Protein AF-A0A3E0P6W1-F1 (afdb_monomer_lite)

Sequence (193 aa):
MGEISKCAALRFLVNYVPTLPIALCYRPLDPEFISFVPRNMKVAPAPDAEDALLLTFPPAGNPVELRVSQDRGFLPLQYTVKSPQGITITDIVVEYKEDAHVGWIPSSWQSTFGLASYLPAQSNQVEVTNYALNEDVPQDDFALEFPAATWVNDGIKGESYVIRNNGSHRVIKPGESSRDFDKLMNDAQAKED

Structure (mmCIF, N/CA/C/O backbone):
data_AF-A0A3E0P6W1-F1
#
_entry.id   AF-A0A3E0P6W1-F1
#
loop_
_atom_site.group_PDB
_atom_site.id
_atom_site.type_symbol
_atom_site.label_atom_id
_atom_site.label_alt_id
_atom_site.label_comp_id
_atom_site.label_asym_id
_atom_site.label_entity_id
_atom_site.label_seq_id
_atom_site.pdbx_PDB_ins_code
_atom_site.Cartn_x
_atom_site.Cartn_y
_atom_site.Cartn_z
_atom_site.occupancy
_atom_site.B_iso_or_equiv
_atom_site.auth_seq_id
_atom_site.auth_comp_id
_atom_site.auth_asym_id
_atom_site.auth_atom_id
_atom_site.pdbx_PDB_model_num
ATOM 1 N N . MET A 1 1 ? 20.170 20.522 -11.519 1.00 37.00 1 MET A N 1
ATOM 2 C CA . MET A 1 1 ? 19.923 19.065 -11.614 1.00 37.00 1 MET A CA 1
ATOM 3 C C . MET A 1 1 ? 19.128 18.597 -10.379 1.00 37.00 1 MET A C 1
ATOM 5 O O . MET A 1 1 ? 19.621 17.786 -9.614 1.00 37.00 1 MET A O 1
ATOM 9 N N . GLY A 1 2 ? 17.935 19.168 -10.126 1.00 37.28 2 GLY A N 1
ATOM 10 C CA . GLY A 1 2 ? 17.253 19.042 -8.818 1.00 37.28 2 GLY A CA 1
ATOM 11 C C . GLY A 1 2 ? 15.719 18.963 -8.825 1.00 37.28 2 GLY A C 1
ATOM 12 O O . GLY A 1 2 ? 15.131 18.800 -7.763 1.00 37.28 2 GLY A O 1
ATOM 13 N N . GLU A 1 3 ? 15.057 19.032 -9.986 1.00 31.70 3 GLU A N 1
ATOM 14 C CA . GLU A 1 3 ? 13.582 18.995 -10.060 1.00 31.70 3 GLU A CA 1
ATOM 15 C C . GLU A 1 3 ? 13.016 17.647 -10.527 1.00 31.70 3 GLU A C 1
ATOM 17 O O . GLU A 1 3 ? 11.930 17.259 -10.107 1.00 31.70 3 GLU A O 1
ATOM 22 N N . ILE A 1 4 ? 13.777 16.865 -11.300 1.00 32.06 4 ILE A N 1
ATOM 23 C CA . ILE A 1 4 ? 13.307 15.581 -11.855 1.00 32.06 4 ILE A CA 1
ATOM 24 C C . ILE A 1 4 ? 13.111 14.515 -10.754 1.00 32.06 4 ILE A C 1
ATOM 26 O O . ILE A 1 4 ? 12.251 13.645 -10.876 1.00 32.06 4 ILE A O 1
ATOM 30 N N . SER A 1 5 ? 13.826 14.628 -9.628 1.00 37.19 5 SER A N 1
ATOM 31 C CA . SER A 1 5 ? 13.748 13.663 -8.517 1.00 37.19 5 SER A CA 1
ATOM 32 C C . SER A 1 5 ? 12.405 13.704 -7.761 1.00 37.19 5 SER A C 1
ATOM 34 O O . SER A 1 5 ? 11.913 12.674 -7.306 1.00 37.19 5 SER A O 1
ATOM 36 N N . LYS A 1 6 ? 11.736 14.868 -7.696 1.00 35.28 6 LYS A N 1
ATOM 37 C CA . LYS A 1 6 ? 10.428 14.994 -7.020 1.00 35.28 6 LYS A CA 1
ATOM 38 C C . LYS A 1 6 ? 9.286 14.347 -7.815 1.00 35.28 6 LYS A C 1
ATOM 40 O O . LYS A 1 6 ? 8.379 13.778 -7.216 1.00 35.28 6 LYS A O 1
ATOM 45 N N . CYS A 1 7 ? 9.358 14.363 -9.150 1.00 30.39 7 CYS A N 1
ATOM 46 C CA . CYS A 1 7 ? 8.369 13.703 -10.010 1.00 30.39 7 CYS A CA 1
ATOM 47 C C . CYS A 1 7 ? 8.442 12.170 -9.945 1.00 30.39 7 CYS A C 1
ATOM 49 O O . CYS A 1 7 ? 7.414 11.509 -10.075 1.00 30.39 7 CYS A O 1
ATOM 51 N N . ALA A 1 8 ? 9.627 11.593 -9.729 1.00 32.22 8 ALA A N 1
ATOM 52 C CA . ALA A 1 8 ? 9.791 10.142 -9.629 1.00 32.22 8 ALA A CA 1
ATOM 53 C C . ALA A 1 8 ? 9.166 9.577 -8.341 1.00 32.22 8 ALA A C 1
ATOM 55 O O . ALA A 1 8 ? 8.444 8.585 -8.399 1.00 32.22 8 ALA A O 1
ATOM 56 N N . ALA A 1 9 ? 9.357 10.254 -7.203 1.00 36.75 9 ALA A N 1
ATOM 57 C CA . ALA A 1 9 ? 8.726 9.872 -5.937 1.00 36.75 9 ALA A CA 1
ATOM 58 C C . ALA A 1 9 ? 7.188 9.971 -5.995 1.00 36.75 9 ALA A C 1
ATOM 60 O O . ALA A 1 9 ? 6.497 9.099 -5.473 1.00 36.75 9 ALA A O 1
ATOM 61 N N . LEU A 1 10 ? 6.647 10.980 -6.695 1.00 33.81 10 LEU A N 1
ATOM 62 C CA . LEU A 1 10 ? 5.203 11.082 -6.935 1.00 33.81 10 LEU A CA 1
ATOM 63 C C . LEU A 1 10 ? 4.676 9.944 -7.826 1.00 33.81 10 LEU A C 1
ATOM 65 O O . LEU A 1 10 ? 3.615 9.401 -7.544 1.00 33.81 10 LEU A O 1
ATOM 69 N N . ARG A 1 11 ? 5.409 9.546 -8.876 1.00 36.28 11 ARG A N 1
ATOM 70 C CA . ARG A 1 11 ? 4.981 8.462 -9.784 1.00 36.28 11 ARG A CA 1
ATOM 71 C C . ARG A 1 11 ? 4.904 7.094 -9.103 1.00 36.28 11 ARG A C 1
ATOM 73 O O . ARG A 1 11 ? 4.007 6.324 -9.426 1.00 36.28 11 ARG A O 1
ATOM 80 N N . PHE A 1 12 ? 5.801 6.804 -8.160 1.00 39.06 12 PHE A N 1
ATOM 81 C CA . PHE A 1 12 ? 5.746 5.560 -7.383 1.00 39.06 12 PHE A CA 1
ATOM 82 C C . PHE A 1 12 ? 4.541 5.509 -6.437 1.00 39.06 12 PHE A C 1
ATOM 84 O O . PHE A 1 12 ? 3.924 4.457 -6.303 1.00 39.06 12 PHE A O 1
ATOM 91 N N . LEU A 1 13 ? 4.166 6.642 -5.837 1.00 41.47 13 LEU A N 1
ATOM 92 C CA . LEU A 1 13 ? 2.979 6.724 -4.986 1.00 41.47 13 LEU A CA 1
ATOM 93 C C . LEU A 1 13 ? 1.689 6.582 -5.806 1.00 41.47 13 LEU A C 1
ATOM 95 O O . LEU A 1 13 ? 0.830 5.790 -5.440 1.00 41.47 13 LEU A O 1
ATOM 99 N N . VAL A 1 14 ? 1.575 7.264 -6.952 1.00 42.75 14 VAL A N 1
ATOM 100 C CA . VAL A 1 14 ? 0.338 7.298 -7.760 1.00 42.75 14 VAL A CA 1
ATOM 101 C C . VAL A 1 14 ? -0.101 5.915 -8.269 1.00 42.75 14 VAL A C 1
ATOM 103 O O . VAL A 1 14 ? -1.300 5.657 -8.330 1.00 42.75 14 VAL A O 1
ATOM 106 N N . ASN A 1 15 ? 0.827 5.000 -8.567 1.00 47.22 15 ASN A N 1
ATOM 107 C CA . ASN A 1 15 ? 0.477 3.681 -9.115 1.00 47.22 15 ASN A CA 1
ATOM 108 C C . ASN A 1 15 ? 0.063 2.635 -8.061 1.00 47.22 15 ASN A C 1
ATOM 110 O O . ASN A 1 15 ? -0.582 1.655 -8.418 1.00 47.22 15 ASN A O 1
ATOM 114 N N . TYR A 1 16 ? 0.391 2.838 -6.780 1.00 55.00 16 TYR A N 1
ATOM 115 C CA . TYR A 1 16 ? 0.002 1.934 -5.682 1.00 55.00 16 TYR A CA 1
ATOM 116 C C . TYR A 1 16 ? -1.190 2.446 -4.863 1.00 55.00 16 TYR A C 1
ATOM 118 O O . TYR A 1 16 ? -1.723 1.728 -4.022 1.00 55.00 16 TYR A O 1
ATOM 126 N N . VAL A 1 17 ? -1.635 3.680 -5.102 1.00 56.50 17 VAL A N 1
ATOM 127 C CA . VAL A 1 17 ? -2.665 4.362 -4.302 1.00 56.50 17 VAL A CA 1
ATOM 128 C C . VAL A 1 17 ? -3.986 3.585 -4.153 1.00 56.50 17 VAL A C 1
ATOM 130 O O . VAL A 1 17 ? -4.496 3.547 -3.034 1.00 56.50 17 VAL A O 1
ATOM 133 N N . PRO A 1 18 ? -4.556 2.943 -5.194 1.00 60.25 18 PRO A N 1
ATOM 134 C CA . PRO A 1 18 ? -5.820 2.220 -5.038 1.00 60.25 18 PRO A CA 1
ATOM 135 C C . PRO A 1 18 ? -5.671 0.883 -4.303 1.00 60.25 18 PRO A C 1
ATOM 137 O O . PRO A 1 18 ? -6.623 0.419 -3.681 1.00 60.25 18 PRO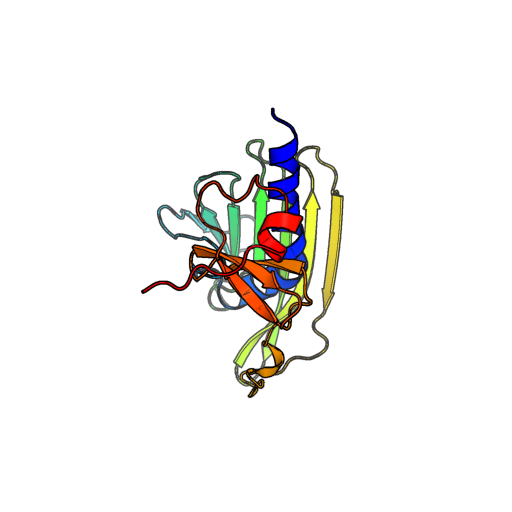 A O 1
ATOM 140 N N . THR A 1 19 ? -4.498 0.249 -4.394 1.00 68.81 19 THR A N 1
ATOM 141 C CA . THR A 1 19 ? -4.260 -1.118 -3.906 1.00 68.81 19 THR A CA 1
ATOM 142 C C . THR A 1 19 ? -3.532 -1.158 -2.568 1.00 68.81 19 THR A C 1
ATOM 144 O O . THR A 1 19 ? -3.598 -2.172 -1.877 1.00 68.81 19 THR A O 1
ATOM 147 N N . LEU A 1 20 ? -2.891 -0.061 -2.153 1.00 72.81 20 LEU A N 1
ATOM 148 C CA . LEU A 1 20 ? -2.223 0.054 -0.857 1.00 72.81 20 LEU A CA 1
ATOM 149 C C . LEU A 1 20 ? -3.144 -0.300 0.327 1.00 72.81 20 LEU A C 1
ATOM 151 O O . LEU A 1 20 ? -2.687 -1.030 1.201 1.00 72.81 20 LEU A O 1
ATOM 155 N N . PRO A 1 21 ? -4.427 0.110 0.368 1.00 71.94 21 PRO A N 1
ATOM 156 C CA . PRO A 1 21 ? -5.347 -0.316 1.424 1.00 71.94 21 PRO A CA 1
ATOM 157 C C . PRO A 1 21 ? -5.524 -1.837 1.470 1.00 71.94 21 PRO A C 1
ATOM 159 O O . PRO A 1 21 ? -5.490 -2.419 2.548 1.00 71.94 21 PRO A O 1
ATOM 162 N N . ILE A 1 22 ? -5.604 -2.502 0.313 1.00 75.25 22 ILE A N 1
ATOM 163 C CA . ILE A 1 22 ? -5.687 -3.968 0.227 1.00 75.25 22 ILE A CA 1
ATOM 164 C C . ILE A 1 22 ? -4.394 -4.602 0.757 1.00 75.25 22 ILE A C 1
ATOM 166 O O . ILE A 1 22 ? -4.443 -5.511 1.583 1.00 75.25 22 ILE A O 1
ATOM 170 N N . ALA A 1 23 ? -3.231 -4.094 0.342 1.00 75.62 23 ALA A N 1
ATOM 171 C CA . ALA A 1 23 ? -1.938 -4.580 0.825 1.00 75.62 23 ALA A CA 1
ATOM 172 C C . ALA A 1 23 ? -1.777 -4.394 2.346 1.00 75.62 23 ALA A C 1
ATOM 174 O O . ALA A 1 23 ? -1.314 -5.305 3.033 1.00 75.62 23 ALA A O 1
ATOM 175 N N . LEU A 1 24 ? -2.220 -3.250 2.880 1.00 73.38 24 LEU A N 1
ATOM 176 C CA . LEU A 1 24 ? -2.243 -2.969 4.315 1.00 73.38 24 LEU A CA 1
ATOM 177 C C . LEU A 1 24 ? -3.137 -3.956 5.071 1.00 73.38 24 LEU A C 1
ATOM 179 O O . LEU A 1 24 ? -2.743 -4.400 6.138 1.00 73.38 24 LEU A O 1
ATOM 183 N N . CYS A 1 25 ? -4.297 -4.338 4.532 1.00 70.75 25 CYS A N 1
ATOM 184 C CA . CYS A 1 25 ? -5.216 -5.255 5.217 1.00 70.75 25 CYS A CA 1
ATOM 185 C C . CYS A 1 25 ? -4.628 -6.654 5.413 1.00 70.75 25 CYS A C 1
ATOM 187 O O . CYS A 1 25 ? -4.813 -7.258 6.465 1.00 70.75 25 CYS A O 1
ATOM 189 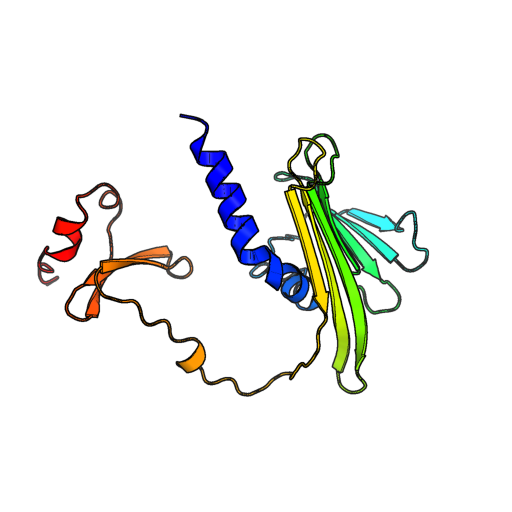N N . TYR A 1 26 ? -3.936 -7.180 4.401 1.00 69.44 26 TYR A N 1
ATOM 190 C CA . TYR A 1 26 ? -3.522 -8.585 4.403 1.00 69.44 26 TYR A CA 1
ATOM 191 C C . TYR A 1 26 ? -2.061 -8.794 4.790 1.00 69.44 26 TYR A C 1
ATOM 193 O O . TYR A 1 26 ? -1.706 -9.860 5.290 1.00 69.44 26 TYR A O 1
ATOM 201 N N . ARG A 1 27 ? -1.191 -7.818 4.515 1.00 66.94 27 ARG A N 1
ATOM 202 C CA . ARG A 1 27 ? 0.265 -7.994 4.582 1.00 66.94 27 ARG A CA 1
ATOM 203 C C . ARG A 1 27 ? 1.008 -6.743 5.078 1.00 66.94 27 ARG A C 1
ATOM 205 O O . ARG A 1 27 ? 2.039 -6.386 4.511 1.00 66.94 27 ARG A O 1
ATOM 212 N N . PRO A 1 28 ? 0.559 -6.078 6.162 1.00 63.44 28 PRO A N 1
ATOM 213 C CA . PRO A 1 28 ? 1.151 -4.812 6.600 1.00 63.44 28 PRO A CA 1
ATOM 214 C C . PRO A 1 28 ? 2.584 -4.954 7.126 1.00 63.44 28 PRO A C 1
ATOM 216 O O . PRO A 1 28 ? 3.257 -3.953 7.310 1.00 63.44 28 PRO A O 1
ATOM 219 N N . LEU A 1 29 ? 3.061 -6.168 7.401 1.00 61.75 29 LEU A N 1
ATOM 220 C CA . LEU A 1 29 ? 4.424 -6.433 7.874 1.00 61.75 29 LEU A CA 1
ATOM 221 C C . LEU A 1 29 ? 5.214 -7.324 6.906 1.00 61.75 29 LEU A C 1
ATOM 223 O O . LEU A 1 29 ? 6.324 -7.745 7.234 1.00 61.75 29 LEU A O 1
ATOM 227 N N . ASP A 1 30 ? 4.641 -7.635 5.739 1.00 62.00 30 ASP A N 1
ATOM 228 C CA . ASP A 1 30 ? 5.338 -8.390 4.705 1.00 62.00 30 ASP A CA 1
ATOM 229 C C . ASP A 1 30 ? 6.342 -7.455 4.009 1.00 62.00 30 ASP A C 1
ATOM 231 O O . ASP A 1 30 ? 5.929 -6.449 3.417 1.00 62.00 30 ASP A O 1
ATOM 235 N N . PRO A 1 31 ? 7.650 -7.759 4.072 1.00 58.44 31 PRO A N 1
ATOM 236 C CA . PRO A 1 31 ? 8.686 -6.907 3.504 1.00 58.44 31 PRO A CA 1
ATOM 237 C C . PRO A 1 31 ? 8.567 -6.714 1.985 1.00 58.44 31 PRO A C 1
ATOM 239 O O . PRO A 1 31 ? 9.145 -5.750 1.478 1.00 58.44 31 PRO A O 1
ATOM 242 N N . GLU A 1 32 ? 7.849 -7.584 1.263 1.00 56.09 32 GLU A N 1
ATOM 243 C CA . GLU A 1 32 ? 7.628 -7.455 -0.185 1.00 56.09 32 GLU A CA 1
ATOM 244 C C . GLU A 1 32 ? 6.534 -6.440 -0.537 1.00 56.09 32 GLU A C 1
ATOM 246 O O . GLU A 1 32 ? 6.617 -5.783 -1.574 1.00 56.09 32 GLU A O 1
ATOM 251 N N . PHE A 1 33 ? 5.519 -6.286 0.318 1.00 54.06 33 PHE A N 1
ATOM 252 C CA . PHE A 1 33 ? 4.355 -5.446 0.024 1.00 54.06 33 PHE A CA 1
ATOM 253 C C . PHE A 1 33 ? 4.504 -4.034 0.578 1.00 54.06 33 PHE A C 1
ATOM 255 O O . PHE A 1 33 ? 4.029 -3.087 -0.050 1.00 54.06 33 PHE A O 1
ATOM 262 N N . ILE A 1 34 ? 5.183 -3.867 1.719 1.00 57.03 34 ILE A N 1
ATOM 263 C CA . ILE A 1 34 ? 5.534 -2.564 2.294 1.00 57.03 34 ILE A CA 1
ATOM 264 C C . ILE A 1 34 ? 6.806 -2.724 3.141 1.00 57.03 34 ILE A C 1
ATOM 266 O O . ILE A 1 34 ? 6.930 -3.650 3.936 1.00 57.03 34 ILE A O 1
ATOM 270 N N . SER A 1 35 ? 7.750 -1.781 3.048 1.00 52.66 35 SER A N 1
ATOM 271 C CA . SER A 1 35 ? 9.007 -1.813 3.813 1.00 52.66 35 SER A CA 1
ATOM 272 C C . SER A 1 35 ? 8.838 -1.464 5.304 1.00 52.66 35 SER A C 1
ATOM 274 O O . SER A 1 35 ? 9.677 -0.756 5.876 1.00 52.66 35 SER A O 1
ATOM 276 N N . PHE A 1 36 ? 7.771 -1.916 5.967 1.00 59.06 36 PHE A N 1
ATOM 277 C CA . PHE A 1 36 ? 7.699 -1.870 7.424 1.00 59.06 36 PHE A CA 1
ATOM 278 C C . PHE A 1 36 ? 8.677 -2.894 7.979 1.00 59.06 36 PHE A C 1
ATOM 280 O O . PHE A 1 36 ? 8.313 -3.973 8.429 1.00 59.06 36 PHE A O 1
ATOM 287 N N . VAL A 1 37 ? 9.963 -2.564 7.931 1.00 57.81 37 VAL A N 1
ATOM 288 C CA . VAL A 1 37 ? 10.968 -3.321 8.651 1.00 57.81 37 VAL A CA 1
ATOM 289 C C . VAL A 1 37 ? 10.733 -2.971 10.119 1.00 57.81 37 VAL A C 1
ATOM 291 O O . VAL A 1 37 ? 10.994 -1.831 10.503 1.00 57.81 37 VAL A O 1
ATOM 294 N N . PRO A 1 38 ? 10.270 -3.902 10.972 1.00 60.41 38 PRO A N 1
ATOM 295 C CA . PRO A 1 38 ? 9.864 -3.602 12.350 1.00 60.41 38 PRO A CA 1
ATOM 296 C C . PRO A 1 38 ? 11.031 -3.171 13.256 1.00 60.41 38 PRO A C 1
ATOM 298 O O . PRO A 1 38 ? 10.863 -2.973 14.460 1.00 60.41 38 PRO A O 1
ATOM 301 N N . ARG A 1 39 ? 12.239 -3.006 12.701 1.00 65.69 39 ARG A N 1
ATOM 302 C CA . ARG A 1 39 ? 13.397 -2.498 13.430 1.00 65.69 39 ARG A CA 1
ATOM 303 C C . ARG A 1 39 ? 13.069 -1.099 13.944 1.00 65.69 39 ARG A C 1
ATOM 305 O O . ARG A 1 39 ? 12.877 -0.171 13.167 1.00 65.69 39 ARG A O 1
ATOM 312 N N . ASN A 1 40 ? 13.071 -0.967 15.269 1.00 76.38 40 ASN A N 1
ATOM 313 C CA . ASN A 1 40 ? 12.848 0.277 16.005 1.00 76.38 40 ASN A CA 1
ATOM 314 C C . ASN A 1 40 ? 11.404 0.821 15.969 1.00 76.38 40 ASN A C 1
ATOM 316 O O . ASN A 1 40 ? 11.200 1.992 16.294 1.00 76.38 40 ASN A O 1
ATOM 320 N N . MET A 1 41 ? 10.409 -0.004 15.622 1.00 87.69 41 MET A N 1
ATOM 321 C CA . MET A 1 41 ? 8.996 0.363 15.766 1.00 87.69 41 MET A CA 1
ATOM 322 C C . MET A 1 41 ? 8.680 0.716 17.227 1.00 87.69 41 MET A C 1
ATOM 324 O O . MET A 1 41 ? 9.032 -0.024 18.148 1.00 87.69 41 MET A O 1
ATOM 328 N N . LYS A 1 42 ? 8.004 1.845 17.438 1.00 91.12 42 LYS A N 1
ATOM 329 C CA . LYS A 1 42 ? 7.450 2.232 18.738 1.00 91.12 42 LYS A CA 1
ATOM 330 C C . LYS A 1 42 ? 5.971 1.893 18.773 1.00 91.12 42 LYS A C 1
ATOM 332 O O . LYS A 1 42 ? 5.274 2.111 17.790 1.00 91.12 42 LYS A O 1
ATOM 337 N N . VAL A 1 43 ? 5.513 1.401 19.916 1.00 92.75 43 VAL A N 1
ATOM 338 C CA . VAL A 1 43 ? 4.110 1.067 20.163 1.00 92.75 43 VAL A CA 1
ATOM 339 C C . VAL A 1 43 ? 3.612 1.939 21.305 1.00 92.75 43 VAL A C 1
ATOM 341 O O . VAL A 1 43 ? 4.276 2.035 22.338 1.00 92.75 43 VAL A O 1
ATOM 344 N N . ALA A 1 44 ? 2.463 2.573 21.119 1.00 95.25 44 ALA A N 1
ATOM 345 C CA . ALA A 1 44 ? 1.771 3.350 22.141 1.00 95.25 44 ALA A CA 1
ATOM 346 C C . ALA A 1 44 ? 0.252 3.137 22.022 1.00 95.25 44 ALA A C 1
ATOM 348 O O . ALA A 1 44 ? -0.210 2.726 20.959 1.00 95.25 44 ALA A O 1
ATOM 349 N N . PRO A 1 45 ? -0.543 3.413 23.068 1.00 96.06 45 PRO A N 1
ATOM 350 C CA . PRO A 1 45 ? -1.992 3.542 22.921 1.00 96.06 45 PRO A CA 1
ATOM 351 C C . PRO A 1 45 ? -2.344 4.621 21.889 1.00 96.06 45 PRO A C 1
ATOM 353 O O . PRO A 1 45 ? -1.661 5.649 21.815 1.00 96.06 45 PRO A O 1
ATOM 356 N N . ALA A 1 46 ? -3.392 4.403 21.095 1.00 93.56 46 ALA A N 1
ATOM 357 C CA . ALA A 1 46 ? -3.918 5.451 20.229 1.00 93.56 46 ALA A CA 1
ATOM 358 C C . ALA A 1 46 ? -4.588 6.545 21.093 1.00 93.56 46 ALA A C 1
ATOM 360 O O . ALA A 1 46 ? -5.333 6.222 22.016 1.00 93.56 46 ALA A O 1
ATOM 361 N N . PRO A 1 47 ? -4.325 7.839 20.842 1.00 87.88 47 PRO A N 1
ATOM 362 C CA . PRO A 1 47 ? -4.795 8.928 21.709 1.00 87.88 47 PRO A CA 1
ATOM 363 C C . PRO A 1 47 ? -6.319 9.143 21.692 1.00 87.88 47 PRO A C 1
ATOM 365 O O . PRO A 1 47 ? -6.849 9.839 22.553 1.00 87.88 47 PRO A O 1
ATOM 368 N N . ASP A 1 48 ? -7.009 8.578 20.710 1.00 88.50 48 ASP A N 1
ATOM 369 C CA . ASP A 1 48 ? -8.411 8.814 20.359 1.00 88.50 48 ASP A CA 1
ATOM 370 C C . ASP A 1 48 ? -9.219 7.513 20.184 1.00 88.50 48 ASP A C 1
ATOM 372 O O . ASP A 1 48 ? -10.355 7.559 19.720 1.00 88.50 48 ASP A O 1
ATOM 376 N N . ALA A 1 49 ? -8.652 6.361 20.556 1.00 86.81 49 ALA A N 1
ATOM 377 C CA . ALA A 1 49 ? -9.324 5.063 20.508 1.00 86.81 49 ALA A CA 1
ATOM 378 C C . ALA A 1 49 ? -8.793 4.144 21.621 1.00 86.81 49 ALA A C 1
ATOM 380 O O . ALA A 1 49 ? -7.617 3.776 21.617 1.00 86.81 49 ALA A O 1
ATOM 381 N N . GLU A 1 50 ? -9.657 3.791 22.581 1.00 84.38 50 GLU A N 1
ATOM 382 C CA . GLU A 1 50 ? -9.292 2.977 23.757 1.00 84.38 50 GLU A CA 1
ATOM 383 C C . GLU A 1 50 ? -8.860 1.550 23.382 1.00 84.38 50 GLU A C 1
ATOM 385 O O . GLU A 1 50 ? -8.041 0.937 24.065 1.00 84.38 50 GLU A O 1
ATOM 390 N N . ASP A 1 51 ? -9.374 1.045 22.269 1.00 90.69 51 ASP A N 1
ATOM 391 C CA . ASP A 1 51 ? -9.198 -0.292 21.714 1.00 90.69 51 ASP A CA 1
ATOM 392 C C . ASP A 1 51 ? -8.183 -0.328 20.559 1.00 90.69 51 ASP A C 1
ATOM 394 O O . ASP A 1 51 ? -8.140 -1.291 19.792 1.00 90.69 51 ASP A O 1
ATOM 398 N N . ALA A 1 52 ? -7.326 0.691 20.427 1.00 94.31 52 ALA A N 1
ATOM 399 C CA . ALA A 1 52 ? -6.330 0.753 19.362 1.00 94.31 52 ALA A CA 1
ATOM 400 C C . ALA A 1 52 ? -4.907 1.067 19.846 1.00 94.31 52 ALA A C 1
ATOM 402 O O . ALA A 1 52 ? -4.663 1.756 20.838 1.00 94.31 52 ALA A O 1
ATOM 403 N N . LEU A 1 53 ? -3.932 0.569 19.087 1.00 94.12 53 LEU A N 1
ATOM 404 C CA . LEU A 1 53 ? -2.519 0.910 19.221 1.00 94.12 53 LEU A CA 1
ATOM 405 C C . LEU A 1 53 ? -2.079 1.801 18.067 1.00 94.12 53 LEU A C 1
ATOM 407 O O . LEU A 1 53 ? -2.499 1.616 16.927 1.00 94.12 53 LEU A O 1
ATOM 411 N N . LEU A 1 54 ? -1.168 2.718 18.364 1.00 94.31 54 LEU A N 1
ATOM 412 C CA . LEU A 1 54 ? -0.407 3.487 17.399 1.00 94.31 54 LEU A CA 1
ATOM 413 C C . LEU A 1 54 ? 0.999 2.898 17.278 1.00 94.31 54 LEU A C 1
ATOM 415 O O . LEU A 1 54 ? 1.770 2.863 18.242 1.00 94.31 54 LEU A O 1
ATOM 419 N N . LEU A 1 55 ? 1.332 2.454 16.074 1.00 91.88 55 LEU A N 1
ATOM 420 C CA . LEU A 1 55 ? 2.655 1.992 15.691 1.00 91.88 55 LEU A CA 1
ATOM 421 C C . LEU A 1 55 ? 3.362 3.131 14.959 1.00 91.88 55 LEU A C 1
ATOM 423 O O . LEU A 1 55 ? 2.891 3.600 13.924 1.00 91.88 55 LEU A O 1
ATOM 427 N N . THR A 1 56 ? 4.490 3.593 15.486 1.00 90.06 56 THR A N 1
ATOM 428 C CA . THR A 1 56 ? 5.300 4.641 14.855 1.00 90.06 56 THR A CA 1
ATOM 429 C C . THR A 1 56 ? 6.610 4.052 14.373 1.00 90.06 56 THR A C 1
ATOM 431 O O . THR A 1 56 ? 7.365 3.457 15.149 1.00 90.06 56 THR A O 1
ATOM 434 N N . PHE A 1 57 ? 6.914 4.269 13.101 1.00 83.81 57 PHE A N 1
ATOM 435 C CA . PHE A 1 57 ? 8.146 3.798 12.487 1.00 83.81 57 PHE A CA 1
ATOM 436 C C . PHE A 1 57 ? 9.151 4.953 12.437 1.00 83.81 57 PHE A C 1
ATOM 438 O O . PHE A 1 57 ? 8.809 6.045 11.970 1.00 83.81 57 PHE A O 1
ATOM 445 N N . PRO A 1 58 ? 10.378 4.769 12.955 1.00 71.69 58 PRO A N 1
ATOM 446 C CA . PRO A 1 58 ? 11.369 5.828 12.946 1.00 71.69 58 PRO A CA 1
ATOM 447 C C . PRO A 1 58 ? 11.728 6.208 11.509 1.00 71.69 58 PRO A C 1
ATOM 449 O O . PRO A 1 58 ? 11.770 5.349 10.625 1.00 71.69 58 PRO A O 1
ATOM 452 N N . PRO A 1 59 ? 11.991 7.496 11.260 1.00 63.50 59 PRO A N 1
ATOM 453 C CA . PRO A 1 59 ? 12.131 7.992 9.907 1.00 63.50 59 PRO A CA 1
ATOM 454 C C . PRO A 1 59 ? 13.429 7.480 9.272 1.00 63.50 59 PRO A C 1
ATOM 456 O O . PRO A 1 59 ? 14.522 7.889 9.655 1.00 63.50 59 PRO A O 1
ATOM 459 N N . ALA A 1 60 ? 13.306 6.642 8.242 1.00 62.53 60 ALA A N 1
ATOM 460 C CA . ALA A 1 60 ? 14.272 6.615 7.137 1.00 62.53 60 ALA A CA 1
ATOM 461 C C . ALA A 1 60 ? 13.967 7.727 6.101 1.00 62.53 60 ALA A C 1
ATOM 463 O O . ALA A 1 60 ? 14.766 7.996 5.209 1.00 62.53 60 ALA A O 1
ATOM 464 N N . GLY A 1 61 ? 12.808 8.384 6.245 1.00 76.88 61 GLY A N 1
ATOM 465 C CA . GLY A 1 61 ? 12.287 9.457 5.405 1.00 76.88 61 GLY A CA 1
ATOM 466 C C . GLY A 1 61 ? 11.135 10.174 6.115 1.00 76.88 61 GLY A C 1
ATOM 467 O O . GLY A 1 61 ? 11.305 10.693 7.215 1.00 76.88 61 GLY A O 1
ATOM 468 N N . ASN A 1 62 ? 9.955 10.192 5.503 1.00 81.44 62 ASN A N 1
ATOM 469 C CA . ASN A 1 62 ? 8.745 10.734 6.122 1.00 81.44 62 ASN A CA 1
ATOM 470 C C . ASN A 1 62 ? 8.298 9.866 7.316 1.00 81.44 62 ASN A C 1
ATOM 472 O O . ASN A 1 62 ? 8.281 8.642 7.170 1.00 81.44 62 ASN A O 1
ATOM 476 N N . PRO A 1 63 ? 7.947 10.449 8.481 1.00 86.62 63 PRO A N 1
ATOM 477 C CA . PRO A 1 63 ? 7.351 9.693 9.578 1.00 86.62 63 PRO A CA 1
ATOM 478 C C . PRO A 1 63 ? 6.099 8.932 9.138 1.00 86.62 63 PRO A C 1
ATOM 480 O O . PRO A 1 63 ? 5.236 9.490 8.457 1.00 86.62 63 PRO A O 1
ATOM 483 N N . VAL A 1 64 ? 6.007 7.672 9.562 1.00 87.75 64 VAL A N 1
ATOM 484 C CA . VAL A 1 64 ? 4.868 6.795 9.282 1.00 87.75 64 VAL A CA 1
ATOM 485 C C . VAL A 1 64 ? 4.236 6.352 10.591 1.00 87.75 64 VAL A C 1
ATOM 487 O O . VAL A 1 64 ? 4.926 5.924 11.523 1.00 87.75 64 VAL A O 1
ATOM 490 N N . GLU A 1 65 ? 2.917 6.441 10.631 1.00 90.88 65 GLU A N 1
ATOM 491 C CA . GLU A 1 65 ? 2.060 6.015 11.724 1.00 90.88 65 GLU A CA 1
ATOM 492 C C . GLU A 1 65 ? 1.055 4.988 11.193 1.00 90.88 65 GLU A C 1
ATOM 494 O O . GLU A 1 65 ? 0.425 5.201 10.157 1.00 90.88 65 GLU A O 1
ATOM 499 N N . LEU A 1 66 ? 0.918 3.866 11.895 1.00 91.31 66 LEU A N 1
ATOM 500 C CA . LEU A 1 66 ? -0.081 2.842 11.615 1.00 91.31 66 LEU A CA 1
ATOM 501 C C . LEU A 1 66 ? -0.911 2.614 12.872 1.00 91.31 66 LEU A C 1
ATOM 503 O O . LEU A 1 66 ? -0.384 2.206 13.905 1.00 91.31 66 LEU A O 1
ATOM 507 N N . ARG A 1 67 ? -2.208 2.878 12.789 1.00 93.12 67 ARG A N 1
ATOM 508 C CA . ARG A 1 67 ? -3.161 2.560 13.846 1.00 93.12 67 ARG A CA 1
ATOM 509 C C . ARG A 1 67 ? -3.712 1.163 13.627 1.00 93.12 67 ARG A C 1
ATOM 511 O O . ARG A 1 67 ? -4.127 0.851 12.514 1.00 93.12 67 ARG A O 1
ATOM 518 N N . VAL A 1 68 ? -3.759 0.354 14.679 1.00 92.81 68 VAL A N 1
ATOM 519 C CA . VAL A 1 68 ? -4.274 -1.021 14.638 1.00 92.81 68 VAL A CA 1
ATOM 520 C C . VAL A 1 68 ? -5.272 -1.283 15.767 1.00 92.81 68 VAL A C 1
ATOM 522 O O . VAL A 1 68 ? -5.077 -0.775 16.867 1.00 92.81 68 VAL A O 1
ATOM 525 N N . SER A 1 69 ? -6.317 -2.077 15.527 1.00 93.25 69 SER A N 1
ATOM 526 C CA . SER A 1 69 ? -7.320 -2.442 16.550 1.00 93.25 69 SER A CA 1
ATOM 527 C C . SER A 1 69 ? -6.846 -3.627 17.398 1.00 93.25 69 SER A C 1
ATOM 529 O O . SER A 1 69 ? -6.460 -4.658 16.863 1.00 93.25 69 SER A O 1
ATOM 531 N N . GLN A 1 70 ? -6.860 -3.509 18.723 1.00 91.12 70 GLN A N 1
ATOM 532 C CA . GLN A 1 70 ? -6.415 -4.573 19.632 1.00 91.12 70 GLN A CA 1
ATOM 533 C C . GLN A 1 70 ? -7.397 -5.746 19.694 1.00 91.12 70 GLN A C 1
ATOM 535 O O . GLN A 1 70 ? -6.985 -6.901 19.776 1.00 91.12 70 GLN A O 1
ATOM 540 N N . ASP A 1 71 ? -8.689 -5.449 19.651 1.00 92.75 71 ASP A N 1
ATOM 541 C CA . ASP A 1 71 ? -9.786 -6.405 19.795 1.00 92.75 71 ASP A CA 1
ATOM 542 C C . ASP A 1 71 ? -10.040 -7.224 18.522 1.00 92.75 71 ASP A C 1
ATOM 544 O O . ASP A 1 71 ? -10.485 -8.368 18.602 1.00 92.75 71 ASP A O 1
ATOM 548 N N . ARG A 1 72 ? -9.686 -6.687 17.349 1.00 90.31 72 ARG A N 1
ATOM 549 C CA . ARG A 1 72 ? -9.838 -7.367 16.054 1.00 90.31 72 ARG A CA 1
ATOM 550 C C . ARG A 1 72 ? -8.545 -8.009 15.553 1.00 90.31 72 ARG A C 1
ATOM 552 O O . ARG A 1 72 ? -8.422 -8.290 14.371 1.00 90.31 72 ARG A O 1
ATOM 559 N N . GLY A 1 73 ? -7.577 -8.271 16.433 1.00 87.56 73 GLY A N 1
ATOM 560 C CA . GLY A 1 73 ? -6.341 -8.971 16.059 1.00 87.56 73 GLY A CA 1
ATOM 561 C C . GLY A 1 73 ? -5.316 -8.088 15.344 1.00 87.56 73 GLY A C 1
ATOM 562 O O . GLY A 1 73 ? -4.608 -8.553 14.456 1.00 87.56 73 GLY A O 1
ATOM 563 N N . PHE A 1 74 ? -5.218 -6.821 15.745 1.00 89.56 74 PHE A N 1
ATOM 564 C CA . PHE A 1 74 ? -4.288 -5.820 15.207 1.00 89.56 74 PHE A CA 1
ATOM 565 C C . PHE A 1 74 ? -4.552 -5.433 13.747 1.00 89.56 74 PHE A C 1
ATOM 567 O O . PHE A 1 74 ? -3.621 -5.079 13.024 1.00 89.56 74 PHE A O 1
ATOM 574 N N . LEU A 1 75 ? -5.823 -5.434 13.324 1.00 89.38 75 LEU A N 1
ATOM 575 C CA . LEU A 1 75 ? -6.205 -4.947 11.995 1.00 89.38 75 LEU A CA 1
ATOM 576 C C . LEU A 1 75 ? -5.805 -3.484 11.806 1.00 89.38 75 LEU A C 1
ATOM 578 O O . LEU A 1 75 ? -6.146 -2.660 12.661 1.00 89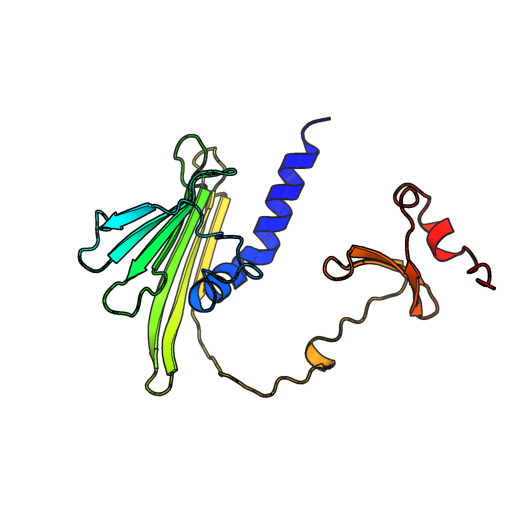.38 75 LEU A O 1
ATOM 582 N N . PRO A 1 76 ? -5.158 -3.132 10.685 1.00 91.44 76 PRO A N 1
ATOM 583 C CA . PRO A 1 76 ? -4.850 -1.748 10.350 1.00 91.44 76 PRO A CA 1
ATOM 584 C C . PRO A 1 76 ? -6.103 -0.909 10.131 1.00 91.44 76 PRO A C 1
ATOM 586 O O . PRO A 1 76 ? -6.842 -1.134 9.181 1.00 91.44 76 PRO A O 1
ATOM 589 N N . LEU A 1 77 ? -6.315 0.086 10.985 1.00 92.62 77 LEU A N 1
ATOM 590 C CA . LEU A 1 77 ? -7.442 1.016 10.909 1.00 92.62 77 LEU A CA 1
ATOM 591 C C . LEU A 1 77 ? -7.087 2.283 10.134 1.00 92.62 77 LEU A C 1
ATOM 593 O O . LEU A 1 77 ? -7.909 2.817 9.396 1.00 92.62 77 LEU A O 1
ATOM 597 N N . GLN A 1 78 ? -5.861 2.777 10.324 1.00 93.31 78 GLN A N 1
ATOM 598 C CA . GLN A 1 78 ? -5.415 4.020 9.711 1.00 93.31 78 GLN A CA 1
ATOM 599 C C . GLN A 1 78 ? -3.923 3.983 9.404 1.00 93.31 78 GLN A C 1
ATOM 601 O O . GLN A 1 78 ? -3.118 3.604 10.254 1.00 93.31 78 GLN A O 1
ATOM 606 N N . TYR A 1 79 ? -3.555 4.410 8.204 1.00 90.88 79 TYR A N 1
ATOM 607 C CA . TYR A 1 79 ? -2.177 4.597 7.777 1.00 90.88 79 TYR A CA 1
ATOM 608 C C . TYR A 1 79 ? -1.943 6.067 7.459 1.00 90.88 79 TYR A C 1
ATOM 610 O O . TYR A 1 79 ? -2.571 6.623 6.558 1.00 90.88 79 TYR A O 1
ATOM 618 N N . THR A 1 80 ? -1.007 6.680 8.172 1.00 91.19 80 THR A N 1
ATOM 619 C CA . THR A 1 80 ? -0.701 8.099 8.033 1.00 91.19 80 THR A CA 1
ATOM 620 C C . THR A 1 80 ? 0.780 8.285 7.732 1.00 91.19 80 THR A C 1
ATOM 622 O O . THR A 1 80 ? 1.654 7.784 8.442 1.00 91.19 80 THR A O 1
ATOM 625 N N . VAL A 1 81 ? 1.078 9.063 6.694 1.00 88.38 81 VAL A N 1
ATOM 626 C CA . VAL A 1 81 ? 2.428 9.542 6.385 1.00 88.38 81 VAL A CA 1
ATOM 627 C C . VAL A 1 81 ? 2.458 11.040 6.601 1.00 88.38 81 VAL A C 1
ATOM 629 O O . VAL A 1 81 ? 1.646 11.781 6.037 1.00 88.38 81 VAL A O 1
ATOM 632 N N . LYS A 1 82 ? 3.423 11.499 7.392 1.00 88.44 82 LYS A N 1
ATOM 633 C CA . LYS A 1 82 ? 3.635 12.919 7.674 1.00 88.44 82 LYS A CA 1
ATOM 634 C C . LYS A 1 82 ? 4.911 13.405 7.004 1.00 88.44 82 LYS A C 1
ATOM 636 O O . LYS A 1 82 ? 5.869 12.659 6.851 1.00 88.44 82 LYS A O 1
ATOM 641 N N . SER A 1 83 ? 4.953 14.668 6.606 1.00 87.94 83 SER A N 1
ATOM 642 C CA . SER A 1 83 ? 6.197 15.330 6.225 1.00 87.94 83 SER A CA 1
ATOM 643 C C . SER A 1 83 ? 7.125 15.464 7.444 1.00 87.94 83 SER A C 1
ATOM 645 O O . SER A 1 83 ? 6.673 15.330 8.586 1.00 87.94 83 SER A O 1
ATOM 647 N N . PRO A 1 84 ? 8.410 15.817 7.258 1.00 85.12 84 PRO A N 1
ATOM 648 C CA . PRO A 1 84 ? 9.301 16.123 8.378 1.00 85.12 84 PRO A CA 1
ATOM 649 C C . PRO A 1 84 ? 8.808 17.285 9.257 1.00 85.12 84 PRO A C 1
ATOM 651 O O . PRO A 1 84 ? 9.212 17.398 10.408 1.00 85.12 84 PRO A O 1
ATOM 654 N N . GLN A 1 85 ? 7.932 18.146 8.727 1.00 87.38 85 GLN A N 1
ATOM 655 C CA . GLN A 1 85 ? 7.289 19.243 9.459 1.00 87.38 85 GLN A CA 1
ATOM 656 C C . GLN A 1 85 ? 6.014 18.800 10.201 1.00 87.38 85 GLN A C 1
ATOM 658 O O . GLN A 1 85 ? 5.344 19.634 10.801 1.00 87.38 85 GLN A O 1
ATOM 663 N N . GLY A 1 86 ? 5.658 17.512 10.154 1.00 88.12 86 GLY A N 1
ATOM 664 C CA . GLY A 1 86 ? 4.478 16.956 10.821 1.00 88.12 86 GLY A CA 1
ATOM 665 C C . GLY A 1 86 ? 3.169 17.107 10.042 1.00 88.12 86 GLY A C 1
ATOM 666 O O . GLY A 1 86 ? 2.113 16.786 10.576 1.00 88.12 86 GLY A O 1
ATOM 667 N N . ILE A 1 87 ? 3.217 17.571 8.791 1.00 89.38 87 ILE A N 1
ATOM 668 C CA . ILE A 1 87 ? 2.024 17.754 7.954 1.00 89.38 87 ILE A CA 1
ATOM 669 C C . ILE A 1 87 ? 1.624 16.405 7.372 1.00 89.38 87 ILE A C 1
ATOM 671 O O . ILE A 1 87 ? 2.440 15.776 6.702 1.00 89.38 87 ILE A O 1
ATOM 675 N N . THR A 1 88 ? 0.381 15.976 7.560 1.00 89.88 88 THR A N 1
ATOM 676 C CA . THR A 1 88 ? -0.128 14.765 6.910 1.00 89.88 88 THR A CA 1
ATOM 677 C C . THR A 1 88 ? -0.141 14.931 5.389 1.00 89.88 88 THR A C 1
ATOM 679 O O . THR A 1 88 ? -0.798 15.823 4.856 1.00 89.88 88 THR A O 1
ATOM 682 N N . ILE A 1 89 ? 0.605 14.074 4.693 1.00 89.50 89 ILE A N 1
ATOM 683 C CA . ILE A 1 89 ? 0.685 14.028 3.223 1.00 89.50 89 ILE A CA 1
ATOM 684 C C . ILE A 1 89 ? 0.018 12.775 2.651 1.00 89.50 89 ILE A C 1
ATOM 686 O O . ILE A 1 89 ? -0.282 12.715 1.462 1.00 89.50 89 ILE A O 1
ATOM 690 N N . THR A 1 90 ? -0.219 11.761 3.474 1.00 88.31 90 THR A N 1
ATOM 691 C CA . THR A 1 90 ? -1.041 10.605 3.123 1.00 88.31 90 THR A CA 1
ATOM 692 C C . THR A 1 90 ? -1.820 10.207 4.354 1.00 88.31 90 THR A C 1
ATOM 694 O O . THR A 1 90 ? -1.231 10.091 5.426 1.00 88.31 90 THR A O 1
ATOM 697 N N . ASP A 1 91 ? -3.117 10.008 4.197 1.00 91.31 91 ASP A N 1
ATOM 698 C CA . ASP A 1 91 ? -3.971 9.453 5.234 1.00 91.31 91 ASP A CA 1
ATOM 699 C C . ASP A 1 91 ? -4.929 8.457 4.604 1.00 91.31 91 ASP A C 1
ATOM 701 O O . ASP A 1 91 ? -5.624 8.792 3.645 1.00 91.31 91 ASP A O 1
ATOM 705 N N . ILE A 1 92 ? -4.929 7.233 5.109 1.00 91.38 92 ILE A N 1
ATOM 706 C CA . ILE A 1 92 ? -5.776 6.150 4.629 1.00 91.38 92 ILE A CA 1
ATOM 707 C C . ILE A 1 92 ? -6.517 5.597 5.830 1.00 91.38 92 ILE A C 1
ATOM 709 O O . ILE A 1 92 ? -5.874 5.117 6.755 1.00 91.38 92 ILE A O 1
ATOM 713 N N . VAL A 1 93 ? -7.843 5.628 5.793 1.00 93.56 93 VAL A N 1
ATOM 714 C CA . VAL A 1 93 ? -8.713 5.038 6.816 1.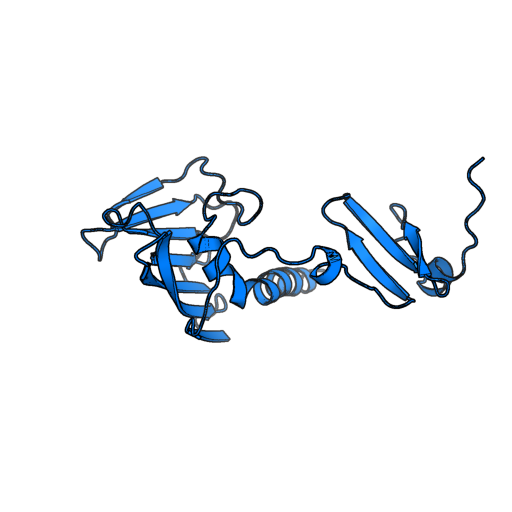00 93.56 93 VAL A CA 1
ATOM 715 C C . VAL A 1 93 ? -9.423 3.843 6.201 1.00 93.56 93 VAL A C 1
ATOM 717 O O . VAL A 1 93 ? -9.953 3.955 5.093 1.00 93.56 93 VAL A O 1
ATOM 720 N N . VAL A 1 94 ? -9.409 2.708 6.894 1.00 93.50 94 VAL A N 1
ATOM 721 C CA . VAL A 1 94 ? -9.956 1.439 6.405 1.00 93.50 94 VAL A CA 1
ATOM 722 C C . VAL A 1 94 ? -11.054 0.953 7.339 1.00 93.50 94 VAL A C 1
ATOM 724 O O . VAL A 1 94 ? -10.854 0.845 8.548 1.00 93.50 94 VAL A O 1
ATOM 727 N N . GLU A 1 95 ? -12.193 0.601 6.755 1.00 94.56 95 GLU A N 1
ATOM 728 C CA . GLU A 1 95 ? -13.320 -0.004 7.456 1.00 94.56 95 GLU A CA 1
ATOM 729 C C . GLU A 1 95 ? -13.413 -1.488 7.134 1.00 94.56 95 GLU A C 1
ATOM 731 O O . GLU A 1 95 ? -13.227 -1.904 5.988 1.00 94.56 95 GLU A O 1
ATOM 736 N N . TYR A 1 96 ? -13.802 -2.289 8.121 1.00 93.69 96 TYR A N 1
ATOM 737 C CA . TYR A 1 96 ? -13.885 -3.742 8.001 1.00 93.69 96 TYR A CA 1
ATOM 738 C C . TYR A 1 96 ? -15.290 -4.242 8.300 1.00 93.69 96 TYR A C 1
ATOM 740 O O . TYR A 1 96 ? -16.012 -3.663 9.110 1.00 93.69 96 TYR A O 1
ATOM 748 N N . LYS A 1 97 ? -15.641 -5.368 7.686 1.00 94.88 97 LYS A N 1
ATOM 749 C CA . LYS A 1 97 ? -16.809 -6.170 8.047 1.00 94.88 97 LYS A CA 1
ATOM 750 C C . LYS A 1 97 ? -16.363 -7.570 8.446 1.00 94.88 97 LYS A C 1
ATOM 752 O O . LYS A 1 97 ? -15.345 -8.058 7.957 1.00 94.88 97 LYS A O 1
ATOM 757 N N . GLU A 1 98 ? -17.117 -8.191 9.339 1.00 95.12 98 GLU A N 1
ATOM 758 C CA . GLU A 1 98 ? -16.900 -9.583 9.713 1.00 95.12 98 GLU A CA 1
ATOM 759 C C . GLU A 1 98 ? -17.503 -10.501 8.641 1.00 95.12 98 GLU A C 1
ATOM 761 O O . GLU A 1 98 ? -18.638 -10.314 8.196 1.00 95.12 98 GLU A O 1
ATOM 766 N N . ASP A 1 99 ? -16.721 -11.480 8.215 1.00 93.81 99 ASP A N 1
ATOM 767 C CA . ASP A 1 99 ? -17.100 -12.597 7.367 1.00 93.81 99 ASP A CA 1
ATOM 768 C C . ASP A 1 99 ? -17.064 -13.879 8.207 1.00 93.81 99 ASP A C 1
ATOM 770 O O . ASP A 1 99 ? -16.101 -14.156 8.925 1.00 93.81 99 ASP A O 1
ATOM 774 N N . ALA A 1 100 ? -18.126 -14.679 8.113 1.00 93.88 100 ALA A N 1
ATOM 775 C CA . ALA A 1 100 ? -18.313 -15.856 8.958 1.00 93.88 100 ALA A CA 1
ATOM 776 C C . ALA A 1 100 ? -17.279 -16.973 8.720 1.00 93.88 100 ALA A C 1
ATOM 778 O O . ALA A 1 100 ? -17.137 -17.862 9.561 1.00 93.88 100 ALA A O 1
ATOM 779 N N . HIS A 1 101 ? -16.588 -16.966 7.580 1.00 91.31 101 HIS A N 1
ATOM 780 C CA . HIS A 1 101 ? -15.649 -18.009 7.186 1.00 91.31 101 HIS A CA 1
ATOM 781 C C . HIS A 1 101 ? -14.196 -17.594 7.393 1.00 91.31 101 HIS A C 1
ATOM 783 O O . HIS A 1 101 ? -13.385 -18.427 7.799 1.00 91.31 101 HIS A O 1
ATOM 789 N N . VAL A 1 102 ? -13.863 -16.333 7.114 1.00 88.62 102 VAL A N 1
ATOM 790 C CA . VAL A 1 102 ? -12.468 -15.860 7.120 1.00 88.62 102 VAL A CA 1
ATOM 791 C C . VAL A 1 102 ? -12.165 -14.784 8.162 1.00 88.62 102 VAL A C 1
ATOM 793 O O . VAL A 1 102 ? -11.012 -14.376 8.292 1.00 88.62 102 VAL A O 1
ATOM 796 N N . GLY A 1 103 ? -13.163 -14.343 8.930 1.00 90.94 103 GLY A N 1
ATOM 797 C CA . GLY A 1 103 ? -13.012 -13.275 9.913 1.00 90.94 103 GLY A CA 1
ATOM 798 C C . GLY A 1 103 ? -13.121 -11.897 9.269 1.00 90.94 103 GLY A C 1
ATOM 799 O O . GLY A 1 103 ? -14.006 -11.644 8.463 1.00 90.94 103 GLY A O 1
ATOM 800 N N . TRP A 1 104 ? -12.256 -10.960 9.638 1.00 92.00 104 TRP A N 1
ATOM 801 C CA . TRP A 1 104 ? -12.390 -9.577 9.184 1.00 92.00 104 TRP A CA 1
ATOM 802 C C . TRP A 1 104 ? -11.857 -9.357 7.772 1.00 92.00 104 TRP A C 1
ATOM 804 O O . TRP A 1 104 ? -10.731 -9.731 7.450 1.00 92.00 104 TRP A O 1
ATOM 814 N N . ILE A 1 105 ? -12.642 -8.656 6.960 1.00 92.00 105 ILE A N 1
ATOM 815 C CA . ILE A 1 105 ? -12.280 -8.256 5.599 1.00 92.00 105 ILE A CA 1
ATOM 816 C C . ILE A 1 105 ? -12.525 -6.759 5.397 1.00 92.00 105 ILE A C 1
ATOM 818 O O . ILE A 1 105 ? -13.468 -6.206 5.975 1.00 92.00 105 ILE A O 1
ATOM 822 N N . PRO A 1 106 ? -11.711 -6.072 4.579 1.00 92.81 106 PRO A N 1
ATOM 823 C CA . PRO A 1 106 ? -11.968 -4.680 4.251 1.00 92.81 106 PRO A CA 1
ATOM 824 C C . PRO A 1 106 ? -13.307 -4.541 3.525 1.00 92.81 106 PRO A C 1
ATOM 826 O O . PRO A 1 106 ? -13.633 -5.299 2.612 1.00 92.81 106 PRO A O 1
ATOM 829 N N . SER A 1 107 ? -14.083 -3.551 3.939 1.00 94.56 107 SER A N 1
ATOM 830 C CA . SER A 1 107 ? -15.391 -3.216 3.374 1.00 94.56 107 SER A CA 1
ATOM 831 C C . SER A 1 107 ? -15.368 -1.894 2.614 1.00 94.56 107 SER A C 1
ATOM 833 O O . SER A 1 107 ? -16.053 -1.755 1.605 1.00 94.56 107 SER A O 1
ATOM 835 N N . SER A 1 108 ? -14.563 -0.932 3.060 1.00 94.12 108 SER A N 1
ATOM 836 C CA . SER A 1 108 ? -14.360 0.341 2.375 1.00 94.12 108 SER A CA 1
ATOM 837 C C . SER A 1 108 ? -13.079 1.011 2.858 1.00 94.12 108 SER A C 1
ATOM 839 O O . SER A 1 108 ? -12.504 0.623 3.878 1.00 94.12 108 SER A O 1
ATOM 841 N N . TRP A 1 109 ? -12.617 2.014 2.121 1.00 93.44 109 TRP A N 1
ATOM 842 C CA . TRP A 1 109 ? -11.545 2.885 2.581 1.00 93.44 109 TRP A CA 1
ATOM 843 C C . TRP A 1 109 ? -11.662 4.279 1.988 1.00 93.44 109 TRP A C 1
ATOM 845 O O . TRP A 1 109 ? -12.204 4.494 0.898 1.00 93.44 109 TRP A O 1
ATOM 855 N N . GLN A 1 110 ? -11.103 5.233 2.718 1.00 92.44 110 GLN A N 1
ATOM 856 C CA . GLN A 1 110 ? -10.907 6.598 2.262 1.00 92.44 110 GLN A CA 1
ATOM 857 C C . GLN A 1 110 ? -9.421 6.896 2.257 1.00 92.44 110 GLN A C 1
ATOM 859 O O . GLN A 1 110 ? -8.682 6.453 3.133 1.00 92.44 110 GLN A O 1
ATOM 864 N N . SER A 1 111 ? -8.966 7.626 1.251 1.00 89.44 111 SER A N 1
ATOM 865 C CA . SER A 1 111 ? -7.562 7.990 1.128 1.00 89.44 111 SER A CA 1
ATOM 866 C C . SER A 1 111 ? -7.440 9.446 0.729 1.00 89.44 111 SER A C 1
ATOM 868 O O . SER A 1 111 ? -8.032 9.868 -0.262 1.00 89.44 111 SER A O 1
ATOM 870 N N . THR A 1 112 ? -6.658 10.213 1.477 1.00 89.50 112 THR A N 1
ATOM 871 C CA . THR A 1 112 ? -6.289 11.584 1.134 1.00 89.50 112 THR A CA 1
ATOM 872 C C . THR A 1 112 ? -4.792 11.658 0.882 1.00 89.50 112 THR A C 1
ATOM 874 O O . THR A 1 112 ? -3.983 11.102 1.623 1.00 89.50 112 THR A O 1
ATOM 877 N N . PHE A 1 113 ? -4.424 12.341 -0.195 1.00 85.06 113 PHE A N 1
ATOM 878 C CA . PHE A 1 113 ? -3.044 12.548 -0.605 1.00 85.06 113 PHE A CA 1
ATOM 879 C C . PHE A 1 113 ? -2.820 14.043 -0.741 1.00 85.06 113 PHE A C 1
ATOM 881 O O . PHE A 1 113 ? -3.496 14.726 -1.510 1.00 85.06 113 PHE A O 1
ATOM 888 N N . GLY A 1 114 ? -1.882 14.559 0.037 1.00 81.88 114 GLY A N 1
ATOM 889 C CA . GLY A 1 114 ? -1.522 15.963 0.081 1.00 81.88 114 GLY A CA 1
ATOM 890 C C . GLY A 1 114 ? -0.096 16.186 -0.385 1.00 81.88 114 GLY A C 1
ATOM 891 O O . GLY A 1 114 ? 0.767 15.310 -0.317 1.00 81.88 114 GLY A O 1
ATOM 892 N N . LEU A 1 115 ? 0.170 17.411 -0.819 1.00 75.38 115 LEU A N 1
ATOM 893 C CA . LEU A 1 115 ? 1.537 17.911 -0.853 1.00 75.38 115 LEU A CA 1
ATOM 894 C C . LEU A 1 115 ? 1.895 18.449 0.536 1.00 75.38 115 LEU A C 1
ATOM 896 O O . LEU A 1 115 ? 1.025 18.842 1.312 1.00 75.38 115 LEU A O 1
ATOM 900 N N . ALA A 1 116 ? 3.191 18.579 0.826 1.00 70.31 116 ALA A N 1
ATOM 901 C CA . ALA A 1 116 ? 3.675 19.227 2.053 1.00 70.31 116 ALA A CA 1
ATOM 902 C C . ALA A 1 116 ? 3.284 20.726 2.168 1.00 70.31 116 ALA A C 1
ATOM 904 O O . ALA A 1 116 ? 3.730 21.412 3.081 1.00 70.31 116 ALA A O 1
ATOM 905 N N . SER A 1 117 ? 2.472 21.245 1.242 1.00 70.00 117 SER A N 1
ATOM 906 C CA . SER A 1 117 ? 1.933 22.604 1.195 1.00 70.00 117 SER A CA 1
ATOM 907 C C . SER A 1 117 ? 0.520 22.732 1.789 1.00 70.00 117 SER A C 1
ATOM 909 O O . SER A 1 117 ? -0.165 23.700 1.477 1.00 70.00 117 SER A O 1
ATOM 911 N N . TYR A 1 118 ? 0.079 21.783 2.624 1.00 63.84 118 TYR A N 1
ATOM 912 C CA . TYR A 1 118 ? -1.204 21.792 3.359 1.00 63.84 118 TYR A CA 1
ATOM 913 C C . TYR A 1 118 ? -2.488 21.644 2.529 1.00 63.84 118 TYR A C 1
ATOM 915 O O . TYR A 1 118 ? -3.575 21.627 3.102 1.00 63.84 118 TYR A O 1
ATOM 923 N N . LEU A 1 119 ? -2.400 21.510 1.206 1.00 64.62 119 LEU A N 1
ATOM 924 C CA . LEU A 1 119 ? -3.573 21.276 0.365 1.00 64.62 119 LEU A CA 1
ATOM 925 C C . LEU A 1 119 ? -3.649 19.792 -0.018 1.00 64.62 119 LEU A C 1
ATOM 927 O O . LEU A 1 119 ? -2.669 19.271 -0.573 1.00 64.62 119 LEU A O 1
ATOM 931 N N . PRO A 1 120 ? -4.785 19.110 0.245 1.00 63.88 120 PRO A N 1
ATOM 932 C CA . PRO A 1 120 ? -5.061 17.814 -0.354 1.00 63.88 120 PRO A CA 1
ATOM 933 C C . PRO A 1 120 ? -5.002 17.967 -1.873 1.00 63.88 120 PRO A C 1
ATOM 935 O O . PRO A 1 120 ? -5.727 18.771 -2.456 1.00 63.88 120 PRO A O 1
ATOM 938 N N . ALA A 1 121 ? -4.097 17.232 -2.505 1.00 76.69 121 ALA A N 1
ATOM 939 C CA . ALA A 1 121 ? -3.982 17.178 -3.953 1.00 76.69 121 ALA A CA 1
ATOM 940 C C . ALA A 1 121 ? -5.009 16.203 -4.546 1.00 76.69 121 ALA A C 1
ATOM 942 O O . ALA A 1 121 ? -5.456 16.396 -5.674 1.00 76.69 121 ALA A O 1
ATOM 943 N N . GLN A 1 122 ? -5.388 15.171 -3.786 1.00 82.81 122 GLN A N 1
ATOM 944 C CA . GLN A 1 122 ? -6.327 14.139 -4.208 1.00 82.81 122 GLN A CA 1
ATOM 945 C C . GLN A 1 122 ? -7.027 13.507 -2.998 1.00 82.81 122 GLN A C 1
ATOM 947 O O . GLN A 1 122 ? -6.409 13.301 -1.953 1.00 82.81 122 GLN A O 1
ATOM 952 N N . SER A 1 123 ? -8.296 13.143 -3.159 1.00 88.25 123 SER A N 1
ATOM 953 C CA . SER A 1 123 ? -8.996 12.226 -2.262 1.00 88.25 123 SER A CA 1
ATOM 954 C C . SER A 1 123 ? -9.697 11.134 -3.067 1.00 88.25 123 SER A C 1
ATOM 956 O O . SER A 1 123 ? -10.164 11.378 -4.177 1.00 88.25 123 SER A O 1
ATOM 958 N N . ASN A 1 124 ? -9.743 9.927 -2.511 1.00 87.69 124 ASN A N 1
ATOM 959 C CA . ASN A 1 124 ? -10.428 8.774 -3.083 1.00 87.69 124 ASN A CA 1
ATOM 960 C C . ASN A 1 124 ? -11.292 8.120 -2.001 1.00 87.69 124 ASN A C 1
ATOM 962 O O . ASN A 1 124 ? -10.888 8.049 -0.839 1.00 87.69 124 ASN A O 1
ATOM 966 N N . GLN A 1 125 ? -12.449 7.607 -2.400 1.00 91.62 125 GLN A N 1
ATOM 967 C CA . GLN A 1 125 ? -13.304 6.766 -1.572 1.00 91.62 125 GLN A CA 1
ATOM 968 C C . GLN A 1 125 ? -13.622 5.502 -2.360 1.00 91.62 125 GLN A C 1
ATOM 970 O O . GLN A 1 125 ? -13.947 5.578 -3.546 1.00 91.62 125 GLN A O 1
ATOM 975 N N . VAL A 1 126 ? -13.501 4.353 -1.707 1.00 91.06 126 VAL A N 1
ATOM 976 C CA . VAL A 1 126 ? -13.719 3.045 -2.322 1.00 91.06 126 VAL A CA 1
ATOM 977 C C . VAL A 1 126 ? -14.597 2.202 -1.414 1.00 91.06 126 VAL A C 1
ATOM 979 O O . VAL A 1 126 ? -14.445 2.230 -0.196 1.00 91.06 126 VAL A O 1
ATOM 982 N N . GLU A 1 127 ? -15.492 1.433 -2.023 1.00 94.12 127 GLU A N 1
ATOM 983 C CA . GLU A 1 127 ? -16.366 0.472 -1.359 1.00 94.12 127 GLU A CA 1
ATOM 984 C C . GLU A 1 127 ? -16.211 -0.896 -2.030 1.00 94.12 127 GLU A C 1
ATOM 986 O O . GLU A 1 127 ? -16.199 -1.002 -3.260 1.00 94.12 127 GLU A O 1
ATOM 991 N N . VAL A 1 128 ? -16.074 -1.946 -1.221 1.00 92.50 128 VAL A N 1
ATOM 992 C CA . VAL A 1 128 ? -15.959 -3.325 -1.698 1.00 92.50 128 VAL A CA 1
ATOM 993 C C . VAL A 1 128 ? -17.358 -3.877 -1.933 1.00 92.50 128 VAL A C 1
ATOM 995 O O . VAL A 1 128 ? -18.061 -4.270 -1.001 1.00 92.50 128 VAL A O 1
ATOM 998 N N . THR A 1 129 ? -17.749 -3.939 -3.202 1.00 94.88 129 THR A N 1
ATOM 999 C CA . THR A 1 129 ? -19.065 -4.444 -3.613 1.00 94.88 129 THR A CA 1
ATOM 1000 C C . THR A 1 129 ? -19.110 -5.966 -3.716 1.00 94.88 129 THR A C 1
ATOM 1002 O O . THR A 1 129 ? -20.157 -6.562 -3.472 1.00 94.88 129 THR A O 1
ATOM 1005 N N . ASN A 1 130 ? -17.986 -6.609 -4.045 1.00 93.31 130 ASN A N 1
ATOM 1006 C CA . ASN A 1 130 ? -17.859 -8.061 -4.110 1.00 93.31 130 ASN A CA 1
ATOM 1007 C C . ASN A 1 130 ? -16.416 -8.501 -3.816 1.00 93.31 130 ASN A C 1
ATOM 1009 O O . ASN A 1 130 ? -15.476 -7.750 -4.076 1.00 93.31 130 ASN A O 1
ATOM 1013 N N . TYR A 1 131 ? -16.244 -9.713 -3.293 1.00 92.12 131 TYR A N 1
ATOM 1014 C CA . TYR A 1 131 ? -14.942 -10.344 -3.083 1.00 92.12 131 TYR A CA 1
ATOM 1015 C C . TYR A 1 131 ? -15.069 -11.865 -3.192 1.00 92.12 131 TYR A C 1
ATOM 1017 O O . TYR A 1 131 ? -16.121 -12.439 -2.919 1.00 92.12 131 TYR A O 1
ATOM 1025 N N . ALA A 1 132 ? -13.969 -12.503 -3.570 1.00 91.50 132 ALA A N 1
ATOM 1026 C CA . ALA A 1 132 ? -13.783 -13.943 -3.513 1.00 91.50 132 ALA A CA 1
ATOM 1027 C C . ALA A 1 132 ? -12.375 -14.212 -2.968 1.00 91.50 132 ALA A C 1
ATOM 1029 O O . ALA A 1 132 ? -11.478 -13.377 -3.122 1.00 91.50 132 ALA A O 1
ATOM 1030 N N . LEU A 1 133 ? -12.193 -15.329 -2.268 1.00 86.75 133 LEU A N 1
ATOM 1031 C CA . LEU A 1 133 ? -10.971 -15.622 -1.522 1.00 86.75 133 LEU A CA 1
ATOM 1032 C C . LEU A 1 133 ? -10.423 -16.972 -1.946 1.00 86.75 133 LEU A C 1
ATOM 1034 O O . LEU A 1 133 ? -11.168 -17.943 -2.002 1.00 86.75 133 LEU A O 1
ATOM 1038 N N . ASN A 1 134 ? -9.108 -17.028 -2.164 1.00 85.19 134 ASN A N 1
ATOM 1039 C CA . ASN A 1 134 ? -8.406 -18.243 -2.584 1.00 85.19 134 ASN A CA 1
ATOM 1040 C C . ASN A 1 134 ? -9.001 -18.883 -3.854 1.00 85.19 134 ASN A C 1
ATOM 1042 O O . ASN A 1 134 ? -8.968 -20.103 -3.997 1.00 85.19 134 ASN A O 1
ATOM 1046 N N . GLU A 1 135 ? -9.551 -18.065 -4.756 1.00 92.69 135 GLU A N 1
ATOM 1047 C CA . GLU A 1 135 ? -9.973 -18.525 -6.077 1.00 92.69 135 GLU A CA 1
ATOM 1048 C C . GLU A 1 135 ? -8.760 -19.018 -6.871 1.00 92.69 135 GLU A C 1
ATOM 1050 O O . GLU A 1 135 ? -7.662 -18.463 -6.765 1.00 92.69 135 GLU A O 1
ATOM 1055 N N . ASP A 1 136 ? -8.976 -20.044 -7.691 1.00 93.38 136 ASP A N 1
ATOM 1056 C CA . ASP A 1 136 ? -7.989 -20.483 -8.670 1.00 93.38 136 ASP A CA 1
ATOM 1057 C C . ASP A 1 136 ? -7.973 -19.477 -9.825 1.00 93.38 136 ASP A C 1
ATOM 1059 O O . ASP A 1 136 ? -8.802 -19.534 -10.735 1.00 93.38 136 ASP A O 1
ATOM 1063 N N . VAL A 1 137 ? -7.085 -18.485 -9.734 1.00 92.56 137 VAL A N 1
ATOM 1064 C CA . VAL A 1 137 ? -6.892 -17.493 -10.794 1.00 92.56 137 VAL A CA 1
ATOM 1065 C C . VAL A 1 137 ? -5.850 -18.040 -11.771 1.00 92.56 137 VAL A C 1
ATOM 1067 O O . VAL A 1 137 ? -4.707 -18.265 -11.354 1.00 92.56 137 VAL A O 1
ATOM 1070 N N . PRO A 1 138 ? -6.198 -18.245 -13.056 1.00 93.31 138 PRO A N 1
ATOM 1071 C CA . PRO A 1 138 ? -5.264 -18.748 -14.052 1.00 93.31 138 PRO A CA 1
ATOM 1072 C C . PRO A 1 138 ? -3.976 -17.925 -14.087 1.00 93.31 138 PRO A C 1
ATOM 1074 O O . PRO A 1 138 ? -4.007 -16.698 -14.154 1.00 93.31 138 PRO A O 1
ATOM 1077 N N . GLN A 1 139 ? -2.824 -18.598 -14.092 1.00 89.25 139 GLN A N 1
ATOM 1078 C CA . GLN A 1 139 ? -1.528 -17.915 -14.163 1.00 89.25 139 GLN A CA 1
ATOM 1079 C C . GLN A 1 139 ? -1.408 -17.035 -15.421 1.00 89.25 139 GLN A C 1
ATOM 1081 O O . GLN A 1 139 ? -0.763 -15.987 -15.385 1.00 89.25 139 GLN A O 1
ATOM 1086 N N . ASP A 1 140 ? -2.070 -17.440 -16.506 1.00 92.81 140 ASP A N 1
ATOM 1087 C CA . ASP A 1 140 ? -2.089 -16.721 -17.778 1.00 92.81 140 ASP A CA 1
ATOM 1088 C C . ASP A 1 140 ? -2.799 -15.358 -17.687 1.00 92.81 140 ASP A C 1
ATOM 1090 O O . ASP A 1 140 ? -2.451 -14.457 -18.446 1.00 92.81 140 ASP A O 1
ATOM 1094 N N . ASP A 1 141 ? -3.696 -15.137 -16.714 1.00 90.06 141 ASP A N 1
ATOM 1095 C CA . ASP A 1 141 ? -4.311 -13.815 -16.480 1.00 90.06 141 ASP A CA 1
ATOM 1096 C C . ASP A 1 141 ? -3.282 -12.777 -15.994 1.00 90.06 141 ASP A C 1
ATOM 1098 O O . ASP A 1 141 ? -3.494 -11.567 -16.103 1.00 90.06 141 ASP A O 1
ATOM 1102 N N . PHE A 1 142 ? -2.143 -13.244 -15.473 1.00 87.38 142 PHE A N 1
ATOM 1103 C CA . PHE A 1 142 ? -1.013 -12.414 -15.057 1.00 87.38 142 PHE A CA 1
ATOM 1104 C C . PHE A 1 142 ? 0.125 -12.402 -16.087 1.00 87.38 142 PHE A C 1
ATOM 1106 O O . PHE A 1 142 ? 1.152 -11.754 -15.855 1.00 87.38 142 PHE A O 1
ATOM 1113 N N . ALA A 1 143 ? -0.021 -13.106 -17.214 1.00 88.75 143 ALA A N 1
ATOM 1114 C CA . ALA A 1 143 ? 0.966 -13.082 -18.281 1.00 88.75 143 ALA A CA 1
ATOM 1115 C C . ALA A 1 143 ? 0.937 -11.712 -18.973 1.00 88.75 143 ALA A C 1
ATOM 1117 O O . ALA A 1 143 ? -0.047 -11.305 -19.586 1.00 88.75 143 ALA A O 1
ATOM 1118 N N . LEU A 1 144 ? 2.044 -10.978 -18.865 1.00 88.06 144 LEU A N 1
ATOM 1119 C CA . LEU A 1 144 ? 2.189 -9.689 -19.528 1.00 88.06 144 LEU A CA 1
ATOM 1120 C C . LEU A 1 144 ? 2.705 -9.899 -20.949 1.00 88.06 144 LEU A C 1
ATOM 1122 O O . LEU A 1 144 ? 3.848 -10.312 -21.154 1.00 88.06 144 LEU A O 1
ATOM 1126 N N . GLU A 1 145 ? 1.878 -9.556 -21.929 1.00 90.56 145 GLU A N 1
ATOM 1127 C CA . GLU A 1 145 ? 2.313 -9.429 -23.313 1.00 90.56 145 GLU A CA 1
ATOM 1128 C C . GLU A 1 145 ? 2.739 -7.991 -23.590 1.00 90.56 145 GLU A C 1
ATOM 1130 O O . GLU A 1 145 ? 1.969 -7.036 -23.464 1.00 90.56 145 GLU A O 1
ATOM 1135 N N . PHE A 1 146 ? 3.997 -7.832 -23.978 1.00 93.12 146 PHE A N 1
ATOM 1136 C CA . PHE A 1 146 ? 4.561 -6.533 -24.294 1.00 93.12 146 PHE A CA 1
ATOM 1137 C C . PHE A 1 146 ? 4.666 -6.379 -25.814 1.00 93.12 146 PHE A C 1
ATOM 1139 O O . PHE A 1 146 ? 5.274 -7.232 -26.468 1.00 93.12 146 PHE A O 1
ATOM 1146 N N . PRO A 1 147 ? 4.127 -5.297 -26.405 1.00 94.44 147 PRO A N 1
ATOM 1147 C CA . PRO A 1 147 ? 4.301 -5.058 -27.829 1.00 94.44 147 PRO A CA 1
ATOM 1148 C C . PRO A 1 147 ? 5.781 -4.847 -28.172 1.00 94.44 147 PRO A C 1
ATOM 1150 O O . PRO A 1 147 ? 6.606 -4.501 -27.319 1.00 94.44 147 PRO A O 1
ATOM 1153 N N . ALA A 1 148 ? 6.126 -5.017 -29.449 1.00 94.12 148 ALA A N 1
ATOM 1154 C CA . ALA A 1 148 ? 7.449 -4.658 -29.943 1.00 94.12 148 ALA A CA 1
ATOM 1155 C C . ALA A 1 148 ? 7.796 -3.199 -29.604 1.00 94.12 148 ALA A C 1
ATOM 1157 O O . ALA A 1 148 ? 6.919 -2.341 -29.522 1.00 94.12 148 ALA A O 1
ATOM 1158 N N . ALA A 1 149 ? 9.088 -2.935 -29.414 1.00 92.75 149 ALA A N 1
ATOM 1159 C CA . ALA A 1 149 ? 9.634 -1.670 -28.932 1.00 92.75 149 ALA A CA 1
ATOM 1160 C C . ALA A 1 149 ? 9.235 -1.303 -27.487 1.00 92.75 149 ALA A C 1
ATOM 1162 O O . ALA A 1 149 ? 9.419 -0.162 -27.063 1.00 92.75 149 ALA A O 1
ATOM 1163 N N . THR A 1 150 ? 8.751 -2.260 -26.693 1.00 94.50 150 THR A N 1
ATOM 1164 C CA . THR A 1 150 ? 8.556 -2.035 -25.256 1.00 94.50 150 THR A CA 1
ATOM 1165 C C . THR A 1 150 ? 9.875 -2.172 -24.510 1.00 94.50 150 THR A C 1
ATOM 1167 O O . THR A 1 150 ? 10.560 -3.188 -24.625 1.00 94.50 150 THR A O 1
ATOM 1170 N N . TRP A 1 151 ? 10.206 -1.162 -23.708 1.00 93.44 151 TRP A N 1
ATOM 1171 C CA . TRP A 1 151 ? 11.258 -1.241 -22.702 1.00 93.44 151 TRP A CA 1
ATOM 1172 C C . TRP A 1 151 ? 10.680 -1.777 -21.396 1.00 93.44 151 TRP A C 1
ATOM 1174 O O . TRP A 1 151 ? 9.774 -1.171 -20.823 1.00 93.44 151 TRP A O 1
ATOM 1184 N N . VAL A 1 152 ? 11.238 -2.870 -20.892 1.00 93.62 152 VAL A N 1
ATOM 1185 C CA . VAL A 1 152 ? 10.817 -3.504 -19.644 1.00 93.62 152 VAL A CA 1
ATOM 1186 C C . VAL A 1 152 ? 11.944 -3.418 -18.623 1.00 93.62 152 VAL A C 1
ATOM 1188 O O . VAL A 1 152 ? 13.108 -3.661 -18.938 1.00 93.62 152 VAL A O 1
ATOM 1191 N N . ASN A 1 153 ? 11.592 -3.067 -17.388 1.00 91.06 15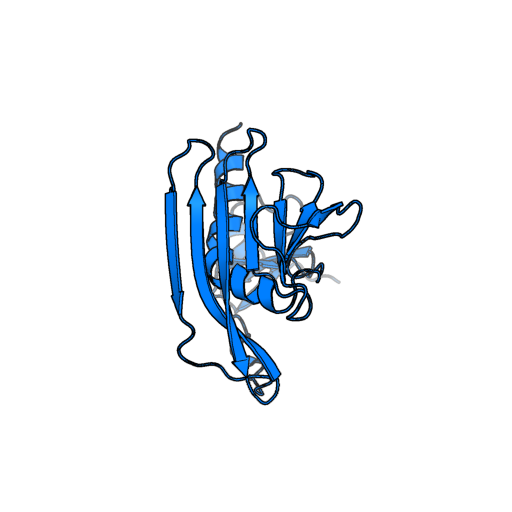3 ASN A N 1
ATOM 1192 C CA . ASN A 1 153 ? 12.485 -3.161 -16.238 1.00 91.06 153 ASN A CA 1
ATOM 1193 C C . ASN A 1 153 ? 11.946 -4.264 -15.324 1.00 91.06 153 ASN A C 1
ATOM 1195 O O . ASN A 1 153 ? 10.909 -4.079 -14.688 1.00 91.06 153 ASN A O 1
ATOM 1199 N N . ASP A 1 154 ? 12.631 -5.403 -15.281 1.00 90.06 154 ASP A N 1
ATOM 1200 C CA . ASP A 1 154 ? 12.300 -6.520 -14.401 1.00 90.06 154 ASP A CA 1
ATOM 1201 C C . ASP A 1 154 ? 13.072 -6.348 -13.089 1.00 90.06 154 ASP A C 1
ATOM 1203 O O . ASP A 1 154 ? 14.253 -6.685 -12.971 1.00 90.06 154 ASP A O 1
ATOM 1207 N N . GLY A 1 155 ? 12.396 -5.768 -12.098 1.00 80.81 155 GLY A N 1
ATOM 1208 C CA . GLY A 1 155 ? 12.981 -5.523 -10.782 1.00 80.81 155 GLY A CA 1
ATOM 1209 C C . GLY A 1 155 ? 13.294 -6.800 -9.998 1.00 80.81 155 GLY A C 1
ATOM 1210 O O . GLY A 1 155 ? 14.180 -6.765 -9.150 1.00 80.81 155 GLY A O 1
ATOM 1211 N N . ILE A 1 156 ? 12.618 -7.918 -10.292 1.00 80.19 156 ILE A N 1
ATOM 1212 C CA . ILE A 1 156 ? 12.826 -9.200 -9.601 1.00 80.19 156 ILE A CA 1
ATOM 1213 C C . ILE A 1 156 ? 14.146 -9.816 -10.057 1.00 80.19 156 ILE A C 1
ATOM 1215 O O . ILE A 1 156 ? 14.951 -10.259 -9.238 1.00 80.19 156 ILE A O 1
ATOM 1219 N N . LYS A 1 157 ? 14.395 -9.808 -11.367 1.00 88.00 157 LYS A N 1
ATOM 1220 C CA . LYS A 1 157 ? 15.651 -10.305 -11.945 1.00 88.00 157 LYS A CA 1
ATOM 1221 C C . LYS A 1 157 ? 16.778 -9.274 -11.924 1.00 88.00 157 LYS A C 1
ATOM 1223 O O . LYS A 1 157 ? 17.928 -9.627 -12.168 1.00 88.00 157 LYS A O 1
ATOM 1228 N N . GLY A 1 158 ? 16.462 -8.011 -11.636 1.00 89.06 158 GLY A N 1
ATOM 1229 C CA . GLY A 1 158 ? 17.425 -6.913 -11.665 1.00 89.06 158 GLY A CA 1
ATOM 1230 C C . GLY A 1 158 ? 17.929 -6.603 -13.075 1.00 89.06 158 GLY A C 1
ATOM 1231 O O . GLY A 1 158 ? 19.065 -6.156 -13.234 1.00 89.06 158 GLY A O 1
ATOM 1232 N N . GLU A 1 159 ? 17.109 -6.853 -14.098 1.00 93.44 159 GLU A N 1
ATOM 1233 C CA . GLU A 1 159 ? 17.472 -6.662 -15.502 1.00 93.44 159 GLU A CA 1
ATOM 1234 C C . GLU A 1 159 ? 16.551 -5.660 -16.207 1.00 93.44 159 GLU A C 1
ATOM 1236 O O . GLU A 1 159 ? 15.419 -5.392 -15.801 1.00 93.44 159 GLU A O 1
A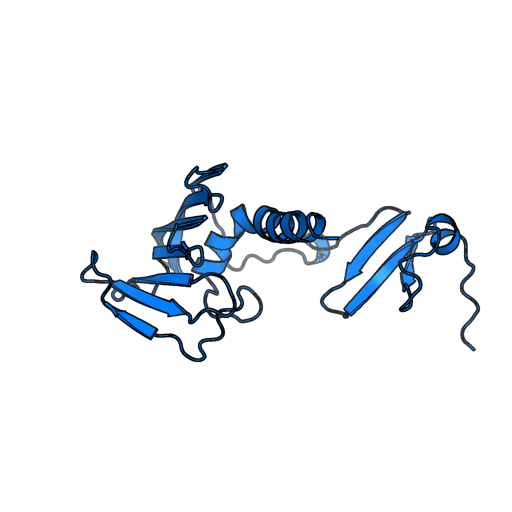TOM 1241 N N . SER A 1 160 ? 17.045 -5.095 -17.303 1.00 93.56 160 SER A N 1
ATOM 1242 C CA . SER A 1 160 ? 16.243 -4.293 -18.224 1.00 93.56 160 SER A CA 1
ATOM 1243 C C . SER A 1 160 ? 16.376 -4.890 -19.611 1.00 93.56 160 SER A C 1
ATOM 1245 O O . SER A 1 160 ? 17.474 -5.281 -20.003 1.00 93.56 160 SER A O 1
ATOM 1247 N N . TYR A 1 161 ? 15.289 -4.960 -20.368 1.00 94.56 161 TYR A N 1
ATOM 1248 C CA . TYR A 1 161 ? 15.315 -5.479 -21.732 1.00 94.56 161 TYR A CA 1
ATOM 1249 C C . TYR A 1 161 ? 14.351 -4.731 -22.650 1.00 94.56 161 TYR A C 1
ATOM 1251 O O . TYR A 1 161 ? 13.411 -4.082 -22.198 1.00 94.56 161 TYR A O 1
ATOM 1259 N N . VAL A 1 162 ? 14.595 -4.820 -23.956 1.00 94.69 162 VAL A N 1
ATOM 1260 C CA . VAL A 1 162 ? 13.658 -4.352 -24.987 1.00 94.69 162 VAL A CA 1
ATOM 1261 C C . VAL A 1 162 ? 13.034 -5.535 -25.714 1.00 94.69 162 VAL A C 1
ATOM 1263 O O . VAL A 1 162 ? 13.728 -6.513 -26.003 1.00 94.69 162 VAL A O 1
ATOM 1266 N N . ILE A 1 163 ? 11.743 -5.448 -26.028 1.00 95.19 163 ILE A N 1
ATOM 1267 C CA . ILE A 1 163 ? 11.060 -6.406 -26.905 1.00 95.19 163 ILE A CA 1
ATOM 1268 C C . ILE A 1 163 ? 11.296 -6.001 -28.355 1.00 95.19 163 ILE A C 1
ATOM 1270 O O . ILE A 1 163 ? 10.910 -4.911 -28.774 1.00 95.19 163 ILE A O 1
ATOM 1274 N N . ARG A 1 164 ? 11.923 -6.869 -29.144 1.00 91.62 164 ARG A N 1
ATOM 1275 C CA . ARG A 1 164 ? 12.176 -6.630 -30.569 1.00 91.62 164 ARG A CA 1
ATOM 1276 C C . ARG A 1 164 ? 10.929 -6.898 -31.419 1.00 91.62 164 ARG A C 1
ATOM 1278 O O . ARG A 1 164 ? 9.983 -7.548 -30.988 1.00 91.62 164 ARG A O 1
ATOM 1285 N N . ASN A 1 165 ? 10.972 -6.471 -32.682 1.00 89.94 165 ASN A N 1
ATOM 1286 C CA . ASN A 1 165 ? 9.884 -6.664 -33.657 1.00 89.94 165 ASN A CA 1
ATOM 1287 C C . ASN A 1 165 ? 9.514 -8.135 -33.909 1.00 89.94 165 ASN A C 1
ATOM 1289 O O . ASN A 1 165 ? 8.402 -8.420 -34.335 1.00 89.94 165 ASN A O 1
ATOM 1293 N N . ASN A 1 166 ? 10.432 -9.070 -33.650 1.00 88.56 166 ASN A N 1
ATOM 1294 C CA . ASN A 1 166 ? 10.192 -10.509 -33.772 1.00 88.56 166 ASN A CA 1
ATOM 1295 C C . ASN A 1 166 ? 9.693 -11.163 -32.464 1.00 88.56 166 ASN A C 1
ATOM 1297 O O . ASN A 1 166 ? 9.683 -12.388 -32.381 1.00 88.56 166 ASN A O 1
ATOM 1301 N N . GLY A 1 167 ? 9.371 -10.377 -31.431 1.00 89.88 167 GLY A N 1
ATOM 1302 C CA . GLY A 1 167 ? 8.934 -10.857 -30.115 1.00 89.88 167 GLY A CA 1
ATOM 1303 C C . GLY A 1 167 ? 10.060 -11.324 -29.183 1.00 89.88 167 GLY A C 1
ATOM 1304 O O . GLY A 1 167 ? 9.814 -11.536 -28.001 1.00 89.88 167 GLY A O 1
ATOM 1305 N N . SER A 1 168 ? 11.305 -11.452 -29.662 1.00 91.25 168 SER A N 1
ATOM 1306 C CA . SER A 1 168 ? 12.444 -11.775 -28.787 1.00 91.25 168 SER A CA 1
ATOM 1307 C C . SER A 1 168 ? 12.806 -10.592 -27.889 1.00 91.25 168 SER A C 1
ATOM 1309 O O . SER A 1 168 ? 12.698 -9.437 -28.305 1.00 91.25 168 SER A O 1
ATOM 1311 N N . HIS A 1 169 ? 13.293 -10.864 -26.679 1.00 92.88 169 HIS A N 1
ATOM 1312 C CA . HIS A 1 169 ? 13.841 -9.824 -25.811 1.00 92.88 169 HIS A CA 1
ATOM 1313 C C . HIS A 1 169 ? 15.362 -9.659 -25.970 1.00 92.88 169 HIS A C 1
ATOM 1315 O O . HIS A 1 169 ? 16.085 -10.602 -26.298 1.00 92.88 169 HIS A O 1
ATOM 1321 N N . ARG A 1 170 ? 15.870 -8.445 -25.738 1.00 92.50 170 ARG A N 1
ATOM 1322 C CA . ARG A 1 170 ? 17.308 -8.146 -25.659 1.00 92.50 170 ARG A CA 1
ATOM 1323 C C . ARG A 1 170 ? 17.608 -7.462 -24.335 1.00 92.50 170 ARG A C 1
ATOM 1325 O O . ARG A 1 170 ? 17.158 -6.338 -24.125 1.00 92.50 170 ARG A O 1
ATOM 1332 N N . VAL A 1 171 ? 18.412 -8.110 -23.495 1.00 94.44 171 VAL A N 1
ATOM 1333 C CA . VAL A 1 171 ? 18.907 -7.523 -22.243 1.00 94.44 171 VAL A CA 1
ATOM 1334 C C . VAL A 1 171 ? 19.796 -6.314 -22.545 1.00 94.44 171 VAL A C 1
ATOM 1336 O O . VAL A 1 171 ? 20.684 -6.366 -23.399 1.00 94.44 171 VAL A O 1
ATOM 1339 N N . ILE A 1 172 ? 19.540 -5.216 -21.845 1.00 92.62 172 ILE A N 1
ATOM 1340 C CA . ILE A 1 172 ? 20.272 -3.955 -21.919 1.00 92.62 172 ILE A CA 1
ATOM 1341 C C . ILE A 1 172 ? 21.409 -4.022 -20.906 1.00 92.62 172 ILE A C 1
ATOM 1343 O O . ILE A 1 172 ? 21.181 -4.131 -19.700 1.00 92.62 172 ILE A O 1
ATOM 1347 N N . LYS A 1 173 ? 22.651 -3.959 -21.389 1.00 92.31 173 LYS A N 1
ATOM 1348 C CA . LYS A 1 173 ? 23.825 -4.042 -20.510 1.00 92.31 173 LYS A CA 1
ATOM 1349 C C . LYS A 1 173 ? 24.045 -2.712 -19.767 1.00 92.31 173 LYS A C 1
ATOM 1351 O O . LYS A 1 173 ? 23.647 -1.653 -20.267 1.00 92.31 173 LYS A O 1
ATOM 1356 N N . PRO A 1 174 ? 24.712 -2.716 -18.596 1.00 88.94 174 PRO A N 1
ATOM 1357 C CA . PRO A 1 174 ? 25.087 -1.481 -17.912 1.00 88.94 174 PRO A CA 1
ATOM 1358 C C . PRO A 1 174 ? 25.816 -0.507 -18.852 1.00 88.94 174 PRO A C 1
ATOM 1360 O O . PRO A 1 174 ? 26.726 -0.896 -19.581 1.00 88.94 174 PRO A O 1
ATOM 1363 N N . GLY A 1 175 ? 25.399 0.761 -18.853 1.00 88.25 175 GLY A N 1
ATOM 1364 C CA . GLY A 1 175 ? 25.934 1.796 -19.747 1.00 88.25 175 GLY A CA 1
ATOM 1365 C C . GLY A 1 175 ? 25.300 1.852 -21.143 1.00 88.25 175 GLY A C 1
ATOM 1366 O O . GLY A 1 175 ? 25.584 2.785 -21.891 1.00 88.25 175 GLY A O 1
ATOM 1367 N N . GLU A 1 176 ? 24.415 0.918 -21.502 1.00 88.69 176 GLU A N 1
ATOM 1368 C CA . GLU A 1 176 ? 23.654 0.989 -22.757 1.00 88.69 176 GLU A CA 1
ATOM 1369 C C . GLU A 1 176 ? 22.355 1.792 -22.633 1.00 88.69 176 GLU A C 1
ATOM 1371 O O . GLU A 1 176 ? 21.744 2.112 -23.647 1.00 88.69 176 GLU A O 1
ATOM 1376 N N . SER A 1 177 ? 21.944 2.164 -21.416 1.00 82.56 177 SER A N 1
ATOM 1377 C CA . SER A 1 177 ? 20.673 2.858 -21.171 1.00 82.56 177 SER A CA 1
ATOM 1378 C C . SER A 1 177 ? 20.574 4.249 -21.801 1.00 82.56 177 SER A C 1
ATOM 1380 O O . SER A 1 177 ? 19.477 4.765 -21.985 1.00 82.56 177 SER A O 1
ATOM 1382 N N . SER A 1 178 ? 21.712 4.850 -22.143 1.00 82.06 178 SER A N 1
ATOM 1383 C CA . SER A 1 178 ? 21.813 6.130 -22.847 1.00 82.06 178 SER A CA 1
ATOM 1384 C C . SER A 1 178 ? 22.013 5.991 -24.359 1.00 82.06 178 SER A C 1
ATOM 1386 O O . SER A 1 178 ? 22.161 7.006 -25.043 1.00 82.06 178 SER A O 1
ATOM 1388 N N . ARG A 1 179 ? 22.073 4.764 -24.897 1.00 80.88 179 ARG A N 1
ATOM 1389 C CA . ARG A 1 179 ? 22.198 4.550 -26.342 1.00 80.88 179 ARG A CA 1
ATOM 1390 C C . ARG A 1 179 ? 20.902 4.909 -27.055 1.00 80.88 179 ARG A C 1
ATOM 1392 O O . ARG A 1 179 ? 19.816 4.864 -26.490 1.00 80.88 179 ARG A O 1
ATOM 1399 N N . ASP A 1 180 ? 21.063 5.212 -28.336 1.00 84.88 180 ASP A N 1
ATOM 1400 C CA . ASP A 1 180 ? 19.959 5.366 -29.270 1.00 84.88 180 ASP A CA 1
ATOM 1401 C C . ASP A 1 180 ? 19.089 4.099 -29.283 1.00 84.88 180 ASP A C 1
ATOM 1403 O O . ASP A 1 180 ? 19.589 2.992 -29.513 1.00 84.88 180 ASP A O 1
ATOM 1407 N N . PHE A 1 181 ? 17.799 4.275 -29.006 1.00 85.81 181 PHE A N 1
ATOM 1408 C CA . PHE A 1 181 ? 16.819 3.200 -28.914 1.00 85.81 181 PHE A CA 1
ATOM 1409 C C . PHE A 1 181 ? 16.760 2.379 -30.207 1.00 85.81 181 PHE A C 1
ATOM 1411 O O . PHE A 1 181 ? 16.708 1.148 -30.158 1.00 85.81 181 PHE A O 1
ATOM 1418 N N . ASP A 1 182 ? 16.893 3.039 -31.359 1.00 85.50 182 ASP A N 1
ATOM 1419 C CA . ASP A 1 182 ? 16.863 2.376 -32.663 1.00 85.50 182 ASP A CA 1
ATOM 1420 C C . ASP A 1 182 ? 18.025 1.390 -32.830 1.00 85.50 182 ASP A C 1
ATOM 1422 O O . ASP A 1 182 ? 17.876 0.346 -33.469 1.00 85.50 182 ASP A O 1
ATOM 1426 N N . LYS A 1 183 ? 19.180 1.654 -32.207 1.00 85.12 183 LYS A N 1
ATOM 1427 C CA . LYS A 1 183 ? 20.306 0.708 -32.207 1.00 85.12 183 LYS A CA 1
ATOM 1428 C C . LYS A 1 183 ? 20.004 -0.511 -31.347 1.00 85.12 183 LYS A C 1
ATOM 1430 O O . LYS A 1 183 ? 20.240 -1.634 -31.776 1.00 85.12 183 LYS A O 1
ATOM 1435 N N . LEU A 1 184 ? 19.400 -0.315 -30.174 1.00 85.88 184 LEU A N 1
ATOM 1436 C CA . LEU A 1 184 ? 19.017 -1.424 -29.292 1.00 85.88 184 LEU A CA 1
ATOM 1437 C C . LEU A 1 184 ? 18.012 -2.371 -29.971 1.00 85.88 184 LEU A C 1
ATOM 1439 O O . LEU A 1 184 ? 18.051 -3.579 -29.728 1.00 85.88 184 LEU A O 1
ATOM 1443 N N . MET A 1 185 ? 17.149 -1.831 -30.835 1.00 86.25 185 MET A N 1
ATOM 1444 C CA . MET A 1 185 ? 16.150 -2.590 -31.590 1.00 86.25 185 MET A CA 1
ATOM 1445 C C . MET A 1 185 ? 16.733 -3.369 -32.774 1.00 86.25 185 MET A C 1
ATOM 1447 O O . MET A 1 185 ? 16.248 -4.462 -33.073 1.00 86.25 185 MET A O 1
ATOM 1451 N N . ASN A 1 186 ? 17.767 -2.833 -33.428 1.00 82.75 186 ASN A N 1
ATOM 1452 C CA . ASN A 1 186 ? 18.304 -3.371 -34.681 1.00 82.75 186 ASN A CA 1
ATOM 1453 C C . ASN A 1 186 ? 19.637 -4.123 -34.534 1.00 82.75 186 ASN A C 1
ATOM 1455 O O . ASN A 1 186 ? 20.030 -4.837 -35.458 1.00 82.75 186 ASN A O 1
ATOM 1459 N N . ASP A 1 187 ? 20.329 -4.006 -33.397 1.00 79.25 187 ASP A N 1
ATOM 1460 C CA . ASP A 1 187 ? 21.584 -4.720 -33.161 1.00 79.25 187 ASP A CA 1
ATOM 1461 C C . ASP A 1 187 ? 21.340 -6.237 -33.166 1.00 79.25 187 ASP A C 1
ATOM 1463 O O . ASP A 1 187 ? 20.640 -6.792 -32.305 1.00 79.25 187 ASP A O 1
ATOM 1467 N N . ALA A 1 188 ? 21.942 -6.916 -34.147 1.00 63.31 188 ALA A N 1
ATOM 1468 C CA . ALA A 1 188 ? 21.970 -8.367 -34.211 1.00 63.31 188 ALA A CA 1
ATOM 1469 C C . ALA A 1 188 ? 22.657 -8.907 -32.951 1.00 63.31 188 ALA A C 1
ATOM 1471 O O . ALA A 1 188 ? 23.704 -8.414 -32.531 1.00 63.31 188 ALA A O 1
ATOM 1472 N N . GLN A 1 189 ? 22.059 -9.921 -32.331 1.00 59.88 189 GLN A N 1
ATOM 1473 C CA . GLN A 1 189 ? 22.685 -10.619 -31.215 1.00 59.88 189 GLN A CA 1
ATOM 1474 C C . GLN A 1 189 ? 23.943 -11.292 -31.773 1.00 59.88 189 GLN A C 1
ATOM 1476 O O . GLN A 1 189 ? 23.842 -12.249 -32.542 1.00 59.88 189 GLN A O 1
ATOM 1481 N N . ALA A 1 190 ? 25.121 -10.743 -31.466 1.00 53.81 190 ALA A N 1
ATOM 1482 C CA . ALA A 1 190 ? 26.364 -11.464 -31.686 1.00 53.81 190 ALA A CA 1
ATOM 1483 C C . ALA A 1 190 ? 26.203 -12.805 -30.964 1.00 53.81 190 ALA A C 1
ATOM 1485 O O . ALA A 1 190 ? 25.864 -12.812 -29.780 1.00 53.81 190 ALA A O 1
ATOM 1486 N N . LYS A 1 191 ? 26.313 -13.913 -31.704 1.00 45.94 191 LYS A N 1
ATOM 1487 C CA . LYS A 1 191 ? 26.229 -15.257 -31.133 1.00 45.94 191 LYS A CA 1
ATOM 1488 C C . LYS A 1 191 ? 27.250 -15.335 -29.999 1.00 45.94 191 LYS A C 1
ATOM 1490 O O . LYS A 1 191 ? 28.431 -15.105 -30.237 1.00 45.94 191 LYS A O 1
ATOM 1495 N N . GLU A 1 192 ? 26.771 -15.556 -28.781 1.00 46.69 192 GLU A N 1
ATOM 1496 C CA . GLU A 1 192 ? 27.630 -15.959 -27.672 1.00 46.69 192 GLU A CA 1
ATOM 1497 C C . GLU A 1 192 ? 28.029 -17.413 -27.962 1.00 46.69 192 GLU A C 1
ATOM 1499 O O . GLU A 1 192 ? 27.160 -18.286 -28.007 1.00 46.69 192 GLU A O 1
ATOM 1504 N N . ASP A 1 193 ? 29.309 -17.608 -28.296 1.00 39.66 193 ASP A N 1
ATOM 1505 C CA . ASP A 1 193 ? 29.966 -18.916 -28.437 1.00 39.66 193 ASP A CA 1
ATOM 1506 C C . ASP A 1 193 ? 30.262 -19.534 -27.060 1.00 39.66 193 ASP A C 1
ATOM 1508 O O . ASP A 1 193 ? 30.625 -18.770 -26.130 1.00 39.66 193 ASP A O 1
#

pLDDT: mean 80.25, std 17.49, range [30.39, 96.06]

Foldseek 3Di:
DPDVVVVVVVVVCVVCVVCLLVCLQPPVPPCVSPVPPVVPWDWDADPPDNQKIWIWDPDPAWTWIWIFGNVQPGGTQWIFTAHPVRHTQKIKGWDWDADPPPGIDTAKMKMFGHDNPNDGPDIDIDGDPDDDPPDPDDPVVVDDDDAAQDWDQDVVVRWIWGQENVRDIDTQDPPNPPPDSVCSRPPDPPDDD

Secondary structure (DSSP, 8-state):
--SHHHHHHHHHHHHHTTTHHHHHHH-TT-TTT-----TT-EEEE-TT-TTEEEEEE--SSS-EEEEEETTTTSEEEEEEEE-TTS-EEEEEEEEEEEETTTEEEEEEEEEEEE-TTSSEEEEEEEE-----SS----GGGG--PPPTT-EEEETTTTEEEEE-TTS-EEEPPTT-TTS-HHHHHH-------

Radius of gyration: 21.62 Å; chains: 1; bounding box: 49×43×58 Å